Protein AF-A0A6I8PEK3-F1 (afdb_monomer_lite)

pLDDT: mean 77.44, std 25.89, range [25.16, 98.44]

Foldseek 3Di:
DDDPPPPDDDFFDKDKDKQFQAALVLLVLCVVDQVLCVVQVPFWPDKDWAFAADLFKTWMKTWGDDPPPAFTEIFIWIKGWDDDPFKIKIKIWGKDAPVDDDDPRHYYKTFHMWMWMWGHPDRGMTMIMTGTDIRRDDDDDPVCVVVCSVPVVVVVVVSSSVSSVCRCVVCVVVPVPQRCSVVVVSDPGHHDHPVSIGHPPDDDPDPDDDDDDDDDPPVVPVVVVVCVVVVPVVPVVPPPDDDDDDDDD

Organism: Ornithorhynchus anatinus (NCBI:txid9258)

Radius of gyration: 21.44 Å; chains: 1; bounding box: 65×47×61 Å

InterPro domains:
  IPR002913 START domain [PF01852] (22-167)
  IPR002913 START domain [PS50848] (15-169)
  IPR002913 START domain [SM00234] (1-170)
  IPR023393 START-like domain superfamily [G3DSA:3.30.530.20] (7-166)
  IPR051213 START domain-containing lipid transfer [PTHR19308] (14-175)

Sequence (249 aa):
PGERGRRRRPRGPRGRVTIGDVPIETVYDVLHDQEYRRTWDVTMLDSFDIARINSTTDVGYYAWKCPKPMKNRDVVTLRTWKVTDDTCMIINFSVTHPRYPPRKDMVRAVSILTGYLLLATGPRSCHLTYLAQLDPKGSLPKWVMNKATQCVAPTMLRRLQKASRRYPAWKREHGQHVKPWRYPEQCTLPVISVGELRPGGGPEAAGDGARGRGDDDSKTTTAVWVKRSLGAERCAKRGAGGGTGHTGR

Structure (mmCIF, N/CA/C/O backbone):
data_AF-A0A6I8PEK3-F1
#
_entry.id   AF-A0A6I8PEK3-F1
#
loop_
_atom_site.group_PDB
_atom_site.id
_atom_site.type_symbol
_atom_site.label_atom_id
_atom_site.label_alt_id
_atom_site.label_comp_id
_atom_site.label_asym_id
_atom_site.label_entity_id
_atom_site.label_seq_id
_atom_site.pdbx_PDB_ins_code
_atom_site.Cartn_x
_atom_site.Cartn_y
_atom_site.Cartn_z
_atom_site.occupancy
_atom_site.B_iso_or_equiv
_atom_site.auth_seq_id
_atom_site.auth_comp_id
_atom_site.auth_asym_id
_atom_site.auth_atom_id
_atom_site.pdbx_PDB_model_num
ATOM 1 N N . PRO A 1 1 ? 27.509 13.526 37.988 1.00 36.84 1 PRO A N 1
ATOM 2 C CA . PRO A 1 1 ? 27.283 14.086 36.631 1.00 36.84 1 PRO A CA 1
ATOM 3 C C . PRO A 1 1 ? 26.856 12.966 35.668 1.00 36.84 1 PRO A C 1
ATOM 5 O O . PRO A 1 1 ? 27.685 12.304 35.057 1.00 36.84 1 PRO A O 1
ATOM 8 N N . GLY A 1 2 ? 25.552 12.669 35.665 1.00 34.25 2 GLY A N 1
ATOM 9 C CA . GLY A 1 2 ? 24.988 11.474 35.042 1.00 34.25 2 GLY A CA 1
ATOM 10 C C . GLY A 1 2 ? 24.963 11.534 33.517 1.00 34.25 2 GLY A C 1
ATOM 11 O O . GLY A 1 2 ? 24.418 12.469 32.925 1.00 34.25 2 GLY A O 1
ATOM 12 N N . GLU A 1 3 ? 25.504 10.492 32.893 1.00 38.16 3 GLU A N 1
ATOM 13 C CA . GLU A 1 3 ? 25.285 10.174 31.489 1.00 38.16 3 GLU A CA 1
ATOM 14 C C . GLU A 1 3 ? 23.784 9.962 31.259 1.00 38.16 3 GLU A C 1
ATOM 16 O O . GLU A 1 3 ? 23.194 8.952 31.649 1.00 38.16 3 GLU A O 1
ATOM 21 N N . ARG A 1 4 ? 23.130 10.939 30.622 1.00 42.22 4 ARG A N 1
ATOM 22 C CA . ARG A 1 4 ? 21.782 10.750 30.084 1.00 42.22 4 ARG A CA 1
ATOM 23 C C . ARG A 1 4 ? 21.867 9.689 28.996 1.00 42.22 4 ARG A C 1
ATOM 25 O O . ARG A 1 4 ? 22.207 9.985 27.850 1.00 42.22 4 ARG A O 1
ATOM 32 N N . GLY A 1 5 ? 21.543 8.454 29.369 1.00 37.62 5 GLY A N 1
ATOM 33 C CA . GLY A 1 5 ? 21.361 7.347 28.447 1.00 37.62 5 GLY A CA 1
ATOM 34 C C . GLY A 1 5 ? 20.452 7.784 27.303 1.00 37.62 5 GLY A C 1
ATOM 35 O O . GLY A 1 5 ? 19.266 8.057 27.497 1.00 37.62 5 GLY A O 1
ATOM 36 N N . ARG A 1 6 ? 21.015 7.880 26.093 1.00 43.94 6 ARG A N 1
ATOM 37 C CA . ARG A 1 6 ? 20.244 8.065 24.862 1.00 43.94 6 ARG A CA 1
ATOM 38 C C . ARG A 1 6 ? 19.242 6.916 24.781 1.00 43.94 6 ARG A C 1
ATOM 40 O O . ARG A 1 6 ? 19.614 5.801 24.416 1.00 43.94 6 ARG A O 1
ATOM 47 N N . ARG A 1 7 ? 17.974 7.173 25.128 1.00 39.47 7 ARG A N 1
ATOM 48 C CA . ARG A 1 7 ? 16.876 6.217 24.936 1.00 39.47 7 ARG A CA 1
ATOM 49 C C . ARG A 1 7 ? 16.908 5.767 23.477 1.00 39.47 7 ARG A C 1
ATOM 51 O O . ARG A 1 7 ? 16.703 6.568 22.563 1.00 39.47 7 ARG A O 1
ATOM 58 N N . ARG A 1 8 ? 17.232 4.491 23.249 1.00 43.00 8 ARG A N 1
ATOM 59 C CA . ARG A 1 8 ? 17.205 3.888 21.915 1.00 43.00 8 ARG A CA 1
ATOM 60 C C . ARG A 1 8 ? 15.776 4.026 21.390 1.00 43.00 8 ARG A C 1
ATOM 62 O O . ARG A 1 8 ? 14.847 3.501 21.997 1.00 43.00 8 ARG A O 1
ATOM 69 N N . ARG A 1 9 ? 15.600 4.766 20.291 1.00 48.31 9 ARG A N 1
ATOM 70 C CA . ARG A 1 9 ? 14.302 4.885 19.611 1.00 48.31 9 ARG A CA 1
ATOM 71 C C . ARG A 1 9 ? 13.797 3.476 19.269 1.00 48.31 9 ARG A C 1
ATOM 73 O O . ARG A 1 9 ? 14.621 2.675 18.811 1.00 48.31 9 ARG A O 1
ATOM 80 N N . PRO A 1 10 ? 12.503 3.162 19.457 1.00 40.88 10 PRO A N 1
ATOM 81 C CA . PRO A 1 10 ? 11.962 1.868 19.063 1.00 40.88 10 PRO A CA 1
ATOM 82 C C . PRO A 1 10 ? 12.255 1.633 17.578 1.00 40.88 10 PRO A C 1
ATOM 84 O O . PRO A 1 10 ? 11.829 2.406 16.722 1.00 40.88 10 PRO A O 1
ATOM 87 N N . ARG A 1 11 ? 13.046 0.606 17.262 1.00 55.75 11 ARG A N 1
ATOM 88 C CA . ARG A 1 11 ? 13.274 0.186 15.877 1.00 55.75 11 ARG A CA 1
ATOM 89 C C . ARG A 1 11 ? 12.166 -0.803 15.535 1.00 55.75 11 ARG A C 1
ATOM 91 O O . ARG A 1 11 ? 12.154 -1.901 16.081 1.00 55.75 11 ARG A O 1
ATOM 98 N N . GLY A 1 12 ? 11.226 -0.400 14.682 1.00 60.56 12 GLY A N 1
ATOM 99 C CA . GLY A 1 12 ? 10.235 -1.331 14.136 1.00 60.56 12 GLY A CA 1
ATOM 100 C C . GLY A 1 12 ? 10.898 -2.453 13.326 1.00 60.56 12 GLY A C 1
ATOM 101 O O . GLY A 1 12 ? 12.049 -2.297 12.897 1.00 60.56 12 GLY A O 1
ATOM 102 N N . PRO A 1 13 ? 10.207 -3.585 13.111 1.00 67.81 13 PRO A N 1
ATOM 103 C CA . PRO A 1 13 ? 10.686 -4.641 12.230 1.00 67.81 13 PRO A CA 1
ATOM 104 C C . PRO A 1 13 ? 11.056 -4.093 10.846 1.00 67.81 13 PRO A C 1
ATOM 106 O O . PRO A 1 13 ? 10.297 -3.358 10.210 1.00 67.81 13 PRO A O 1
ATOM 109 N N . ARG A 1 14 ? 12.245 -4.487 10.383 1.00 76.44 14 ARG A N 1
ATOM 110 C CA . ARG A 1 14 ? 12.756 -4.222 9.037 1.00 76.44 14 ARG A CA 1
ATOM 111 C C . ARG A 1 14 ? 13.080 -5.555 8.378 1.00 76.44 14 ARG A C 1
ATOM 113 O O . ARG A 1 14 ? 13.929 -6.286 8.879 1.00 76.44 14 ARG A O 1
ATOM 120 N N . GLY A 1 15 ? 12.429 -5.849 7.259 1.00 81.44 15 GLY A N 1
ATOM 121 C CA . GLY A 1 15 ? 12.733 -7.007 6.419 1.00 81.44 15 GLY A CA 1
ATOM 122 C C . GLY A 1 15 ? 13.332 -6.555 5.095 1.00 81.44 15 GLY A C 1
ATOM 123 O O . GLY A 1 15 ? 12.898 -5.547 4.547 1.00 81.44 15 GLY A O 1
ATOM 124 N N . ARG A 1 16 ? 14.316 -7.288 4.571 1.00 87.81 16 ARG A N 1
ATOM 125 C CA . ARG A 1 16 ? 14.833 -7.094 3.210 1.00 87.81 16 ARG A CA 1
ATOM 126 C C . ARG A 1 16 ? 14.816 -8.426 2.476 1.00 87.81 16 ARG A C 1
ATOM 128 O O . ARG A 1 16 ? 15.174 -9.445 3.059 1.00 87.81 16 ARG A O 1
ATOM 135 N N . VAL A 1 17 ? 14.403 -8.406 1.216 1.00 90.62 17 VAL A N 1
ATOM 136 C CA . VAL A 1 17 ? 14.401 -9.565 0.320 1.00 90.62 17 VAL A CA 1
ATOM 137 C C . VAL A 1 17 ? 14.926 -9.148 -1.049 1.00 90.62 17 VAL A C 1
ATOM 139 O O . VAL A 1 17 ? 14.778 -7.994 -1.454 1.00 90.62 17 VAL A O 1
ATOM 142 N N . THR A 1 18 ? 15.543 -10.082 -1.761 1.00 93.94 18 THR A N 1
ATOM 143 C CA . THR A 1 18 ? 15.870 -9.917 -3.179 1.00 93.94 18 THR A CA 1
ATOM 144 C C . THR A 1 18 ? 14.752 -10.530 -4.007 1.00 93.94 18 THR A C 1
ATOM 146 O O . THR A 1 18 ? 14.406 -11.696 -3.820 1.00 93.94 18 THR A O 1
ATOM 149 N N . ILE A 1 19 ? 14.186 -9.745 -4.917 1.00 93.75 19 ILE A N 1
ATOM 150 C CA . ILE A 1 19 ? 13.200 -10.197 -5.892 1.00 93.75 19 ILE A CA 1
ATOM 151 C C . ILE A 1 19 ? 13.928 -10.329 -7.225 1.00 93.75 19 ILE A C 1
ATOM 153 O O . ILE A 1 19 ? 14.400 -9.337 -7.774 1.00 93.75 19 ILE A O 1
ATOM 157 N N . GLY A 1 20 ? 14.049 -11.564 -7.708 1.00 93.88 20 GLY A N 1
ATOM 158 C CA . GLY A 1 20 ? 14.608 -11.886 -9.020 1.00 93.88 20 GLY A CA 1
ATOM 159 C C . GLY A 1 20 ? 13.532 -12.216 -10.054 1.00 93.88 20 GLY A C 1
ATOM 160 O O . GLY A 1 20 ? 12.383 -12.515 -9.710 1.00 93.88 20 GLY A O 1
ATOM 161 N N . ASP A 1 21 ? 13.949 -12.200 -11.317 1.00 94.88 21 ASP A N 1
ATOM 162 C CA . ASP A 1 21 ? 13.169 -12.516 -12.521 1.00 94.88 21 ASP A CA 1
ATOM 163 C C . ASP A 1 21 ? 12.015 -11.555 -12.820 1.00 94.88 21 ASP A C 1
ATOM 165 O O . ASP A 1 21 ? 11.158 -11.858 -13.653 1.00 94.88 21 ASP A O 1
ATOM 169 N N . VAL A 1 22 ? 11.977 -10.397 -12.162 1.00 95.69 22 VAL A N 1
ATOM 170 C CA . VAL A 1 22 ? 10.898 -9.414 -12.271 1.00 95.69 22 VAL A CA 1
ATOM 171 C C . VAL A 1 22 ? 11.481 -7.994 -12.244 1.00 95.69 22 VAL A C 1
ATOM 173 O O . VAL A 1 22 ? 12.275 -7.700 -11.349 1.00 95.69 22 VAL A O 1
ATOM 176 N N . PRO A 1 23 ? 11.113 -7.107 -13.190 1.00 96.38 23 PRO A N 1
ATOM 177 C CA . PRO A 1 23 ? 11.513 -5.699 -13.156 1.00 96.38 23 PRO A CA 1
ATOM 178 C C . PRO A 1 23 ? 10.961 -4.963 -11.928 1.00 96.38 23 PRO A C 1
ATOM 180 O O . PRO A 1 23 ? 9.870 -5.287 -11.441 1.00 96.38 23 PRO A O 1
ATOM 183 N N . ILE A 1 24 ? 11.680 -3.943 -11.449 1.00 97.31 24 ILE A N 1
ATOM 184 C CA . ILE A 1 24 ? 11.277 -3.127 -10.289 1.00 97.31 24 ILE A CA 1
ATOM 185 C C . ILE A 1 24 ? 9.880 -2.520 -10.477 1.00 97.31 24 ILE A C 1
ATOM 187 O O . ILE A 1 24 ? 9.074 -2.492 -9.549 1.00 97.31 24 ILE A O 1
ATOM 191 N N . GLU A 1 25 ? 9.555 -2.136 -11.706 1.00 96.62 25 GLU A N 1
ATOM 192 C CA . GLU A 1 25 ? 8.288 -1.560 -12.140 1.00 96.62 25 GLU A CA 1
ATOM 193 C C . GLU A 1 25 ? 7.110 -2.486 -11.854 1.00 96.62 25 GLU A C 1
ATOM 195 O O . GLU A 1 25 ? 6.046 -2.037 -11.435 1.00 96.62 25 GLU A O 1
ATOM 200 N N . THR A 1 26 ? 7.308 -3.788 -12.059 1.00 97.81 26 THR A N 1
ATOM 201 C CA . THR A 1 26 ? 6.270 -4.791 -11.815 1.00 97.81 26 THR A CA 1
ATOM 202 C C . THR A 1 26 ? 6.046 -4.970 -10.317 1.00 97.81 26 THR A C 1
ATOM 204 O O . THR A 1 26 ? 4.907 -5.099 -9.878 1.00 97.81 26 THR A O 1
ATOM 207 N N . VAL A 1 27 ? 7.110 -4.945 -9.508 1.00 97.81 27 VAL A N 1
ATOM 208 C CA . VAL A 1 27 ? 6.975 -5.005 -8.044 1.00 97.81 27 VAL A CA 1
ATOM 209 C C . VAL A 1 27 ? 6.277 -3.750 -7.519 1.00 97.81 27 VAL A C 1
ATOM 211 O O . VAL A 1 27 ? 5.396 -3.852 -6.668 1.00 97.81 27 VAL A O 1
ATOM 214 N N . TYR A 1 28 ? 6.634 -2.583 -8.054 1.00 97.94 28 TYR A N 1
ATOM 215 C CA . TYR A 1 28 ? 5.990 -1.311 -7.745 1.00 97.94 28 TYR A CA 1
ATOM 216 C C . TYR A 1 28 ? 4.488 -1.341 -8.066 1.00 97.94 28 TYR A C 1
ATOM 218 O O . TYR A 1 28 ? 3.678 -0.991 -7.209 1.00 97.94 28 TYR A O 1
ATOM 226 N N . ASP A 1 29 ? 4.105 -1.854 -9.239 1.00 97.94 29 ASP A N 1
ATOM 227 C CA . ASP A 1 29 ? 2.696 -1.984 -9.622 1.00 97.94 29 ASP A CA 1
ATOM 228 C C . ASP A 1 29 ? 1.921 -2.911 -8.678 1.00 97.94 29 ASP A C 1
ATOM 230 O O . ASP A 1 29 ? 0.834 -2.566 -8.226 1.00 97.94 29 ASP A O 1
ATOM 234 N N . VAL A 1 30 ? 2.502 -4.054 -8.304 1.00 97.88 30 VAL A N 1
ATOM 235 C CA . VAL A 1 30 ? 1.873 -5.015 -7.377 1.00 97.88 30 VAL A CA 1
ATOM 236 C C . VAL A 1 30 ? 1.610 -4.405 -6.000 1.00 97.88 30 VAL A C 1
ATOM 238 O O . VAL A 1 30 ? 0.639 -4.772 -5.340 1.00 97.88 30 VAL A O 1
ATOM 241 N N . LEU A 1 31 ? 2.477 -3.499 -5.541 1.00 96.75 31 LEU A N 1
ATOM 242 C CA . LEU A 1 31 ? 2.310 -2.813 -4.257 1.00 96.75 31 LEU A CA 1
ATOM 243 C C . LEU A 1 31 ? 1.198 -1.754 -4.290 1.00 96.75 31 LEU A C 1
ATOM 245 O O . LEU A 1 31 ? 0.627 -1.455 -3.237 1.00 96.75 31 LEU A O 1
ATOM 249 N N . HIS A 1 32 ? 0.898 -1.197 -5.465 1.00 97.44 32 HIS A N 1
ATOM 250 C CA . HIS A 1 32 ? -0.160 -0.207 -5.656 1.00 97.44 32 HIS A CA 1
ATOM 251 C C . HIS A 1 32 ? -1.524 -0.820 -5.992 1.00 97.44 32 HIS A C 1
ATOM 253 O O . HIS A 1 32 ? -2.542 -0.287 -5.552 1.00 97.44 32 HIS A O 1
ATOM 259 N N . ASP A 1 33 ? -1.553 -1.929 -6.731 1.00 96.69 33 ASP A N 1
ATOM 260 C CA . ASP A 1 33 ? -2.776 -2.533 -7.260 1.00 96.69 33 ASP A CA 1
ATOM 261 C C . ASP A 1 33 ? -3.586 -3.254 -6.161 1.00 96.69 33 ASP A C 1
ATOM 263 O O . ASP A 1 33 ? -3.333 -4.409 -5.802 1.00 96.69 33 ASP A O 1
ATOM 267 N N . GLN A 1 34 ? -4.561 -2.543 -5.584 1.00 92.88 34 GLN A N 1
ATOM 268 C CA . GLN A 1 34 ? -5.422 -3.049 -4.507 1.00 92.88 34 GLN A CA 1
ATOM 269 C C . GLN A 1 34 ? -6.347 -4.178 -4.962 1.00 92.88 34 GLN A C 1
ATOM 271 O O . GLN A 1 34 ? -6.635 -5.087 -4.179 1.00 92.88 34 GLN A O 1
ATOM 276 N N . GLU A 1 35 ? -6.789 -4.145 -6.219 1.00 94.00 35 GLU A N 1
ATOM 277 C CA . GLU A 1 35 ? -7.580 -5.221 -6.806 1.00 94.00 35 GLU A CA 1
ATOM 278 C C . GLU A 1 35 ? -6.734 -6.493 -6.868 1.00 94.00 35 GLU A C 1
ATOM 280 O O . GLU A 1 35 ? -7.132 -7.535 -6.342 1.00 94.00 35 GLU A O 1
ATOM 285 N N . TYR A 1 36 ? -5.499 -6.383 -7.367 1.00 96.88 36 TYR A N 1
ATOM 286 C CA . TYR A 1 36 ? -4.598 -7.526 -7.400 1.00 96.88 36 TYR A CA 1
ATOM 287 C C . TYR A 1 36 ? -4.212 -8.024 -6.010 1.00 96.88 36 TYR A C 1
ATOM 289 O O . TYR A 1 36 ? -4.035 -9.229 -5.808 1.00 96.88 36 TYR A O 1
ATOM 297 N N . ARG A 1 37 ? -4.106 -7.127 -5.023 1.00 95.31 37 ARG A N 1
ATOM 298 C CA . ARG A 1 37 ? -3.786 -7.492 -3.638 1.00 95.31 37 ARG A CA 1
ATOM 299 C C . ARG A 1 37 ? -4.737 -8.547 -3.069 1.00 95.31 37 ARG A C 1
ATOM 301 O O . ARG A 1 37 ? -4.276 -9.434 -2.348 1.00 95.31 37 ARG A O 1
ATOM 308 N N . ARG A 1 38 ? -6.017 -8.530 -3.469 1.00 92.75 38 ARG A N 1
ATOM 309 C CA . ARG A 1 38 ? -7.043 -9.527 -3.084 1.00 92.75 38 ARG A CA 1
ATOM 310 C C . ARG A 1 38 ? -6.659 -10.955 -3.470 1.00 92.75 38 ARG A C 1
ATOM 312 O O . ARG A 1 38 ? -7.065 -11.898 -2.800 1.00 92.75 38 ARG A O 1
ATOM 319 N N . THR A 1 39 ? -5.842 -11.124 -4.508 1.00 94.81 39 THR A N 1
ATOM 320 C CA . THR A 1 39 ? -5.471 -12.444 -5.038 1.00 94.81 39 THR A CA 1
ATOM 321 C C . THR A 1 39 ? -4.356 -13.139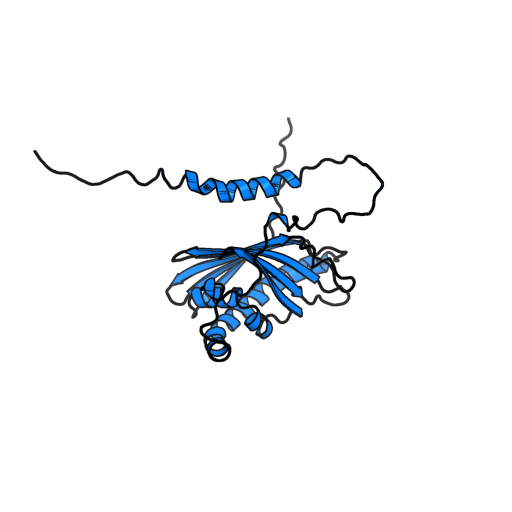 -4.253 1.00 94.81 39 THR A C 1
ATOM 323 O O . THR A 1 39 ? -4.222 -14.362 -4.326 1.00 94.81 39 THR A O 1
ATOM 326 N N . TRP A 1 40 ? -3.528 -12.390 -3.512 1.00 93.94 40 TRP A N 1
ATOM 327 C CA . TRP A 1 40 ? -2.315 -12.936 -2.887 1.00 93.94 40 TRP A CA 1
ATOM 328 C C . TRP A 1 40 ? -2.151 -12.595 -1.402 1.00 93.94 40 TRP A C 1
ATOM 330 O O . TRP A 1 40 ? -1.464 -13.332 -0.681 1.00 93.94 40 TRP A O 1
ATOM 340 N N . ASP A 1 41 ? -2.782 -11.525 -0.917 1.00 91.88 41 ASP A N 1
ATOM 341 C CA . ASP A 1 41 ? -2.765 -11.148 0.494 1.00 91.88 41 ASP A CA 1
ATOM 342 C C . ASP A 1 41 ? -3.884 -11.862 1.265 1.00 91.88 41 ASP A C 1
ATOM 344 O O . ASP A 1 41 ? -4.972 -11.341 1.481 1.00 91.88 41 ASP A O 1
ATOM 348 N N . VAL A 1 42 ? -3.612 -13.095 1.699 1.00 89.25 42 VAL A N 1
ATOM 349 C CA . VAL A 1 42 ? -4.617 -13.957 2.358 1.00 89.25 42 VAL A CA 1
ATOM 350 C C . VAL A 1 42 ? -5.127 -13.426 3.703 1.00 89.25 42 VAL A C 1
ATOM 352 O O . VAL A 1 42 ? -6.050 -14.007 4.274 1.00 89.25 42 VAL A O 1
ATOM 355 N N . THR A 1 43 ? -4.472 -12.415 4.285 1.00 89.31 43 THR A N 1
ATOM 356 C CA . THR A 1 43 ? -4.944 -11.806 5.534 1.00 89.31 43 THR A CA 1
ATOM 357 C C . THR A 1 43 ? -5.845 -10.614 5.268 1.00 89.31 43 THR A C 1
ATOM 359 O O . THR A 1 43 ? -6.547 -10.204 6.191 1.00 89.31 43 THR A O 1
ATOM 362 N N . MET A 1 44 ? -5.861 -10.071 4.051 1.00 91.75 44 MET A N 1
ATOM 363 C CA . MET A 1 44 ? -6.678 -8.921 3.709 1.00 91.75 44 MET A CA 1
ATOM 364 C C . MET A 1 44 ? -8.165 -9.279 3.771 1.00 91.75 44 MET A C 1
ATOM 366 O O . MET A 1 44 ? -8.608 -10.281 3.217 1.00 91.75 44 MET A O 1
ATOM 370 N N . LEU A 1 45 ? -8.927 -8.447 4.475 1.00 93.69 45 LEU A N 1
ATOM 371 C CA . LEU A 1 45 ? -10.387 -8.511 4.519 1.00 93.69 45 LEU A CA 1
ATOM 372 C C . LEU A 1 45 ? -10.989 -7.517 3.537 1.00 93.69 45 LEU A C 1
ATOM 374 O O . LEU A 1 45 ? -11.904 -7.862 2.799 1.00 93.69 45 LEU A O 1
ATOM 378 N N . ASP A 1 46 ? -10.461 -6.294 3.529 1.00 94.56 46 ASP A N 1
ATOM 379 C CA . ASP A 1 46 ? -10.915 -5.251 2.625 1.00 94.56 46 ASP A CA 1
ATOM 380 C C . ASP A 1 46 ? -9.833 -4.192 2.403 1.00 94.56 46 ASP A C 1
ATOM 382 O O . ASP A 1 46 ? -8.982 -3.970 3.269 1.00 94.56 46 ASP A O 1
ATOM 386 N N . SER 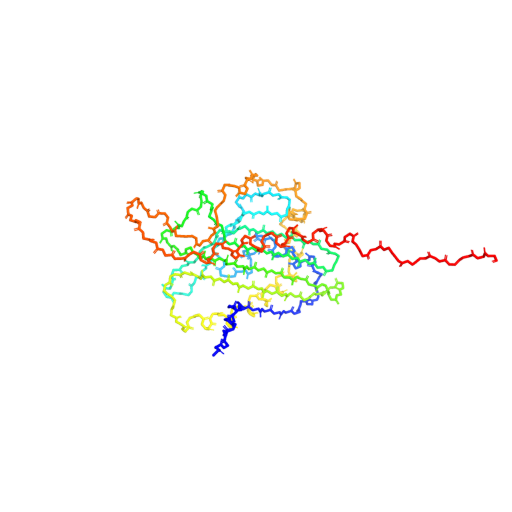A 1 47 ? -9.855 -3.552 1.237 1.00 95.31 47 SER A N 1
ATOM 387 C CA . SER A 1 47 ? -8.968 -2.444 0.892 1.00 95.31 47 SER A CA 1
ATOM 388 C C . SER A 1 47 ? -9.538 -1.633 -0.265 1.00 95.31 47 SER A C 1
ATOM 390 O O . SER A 1 47 ? -9.952 -2.202 -1.278 1.00 95.31 47 SER A O 1
ATOM 392 N N . PHE A 1 48 ? -9.553 -0.315 -0.103 1.00 95.94 48 PHE A N 1
ATOM 393 C CA . PHE A 1 48 ? -9.980 0.628 -1.130 1.00 95.94 48 PHE A CA 1
ATOM 394 C C . PHE A 1 48 ? -9.357 2.003 -0.873 1.00 95.94 48 PHE A C 1
ATOM 396 O O . PHE A 1 48 ? -9.113 2.386 0.278 1.00 95.94 48 PHE A O 1
ATOM 403 N N . ASP A 1 49 ? -9.125 2.762 -1.938 1.00 96.88 49 ASP A N 1
ATOM 404 C CA . ASP A 1 49 ? -8.736 4.165 -1.847 1.00 96.88 49 ASP A CA 1
ATOM 405 C C . ASP A 1 49 ? -9.965 5.049 -1.581 1.00 96.88 49 ASP A C 1
ATOM 407 O O . ASP A 1 49 ? -11.037 4.863 -2.154 1.00 96.88 49 ASP A O 1
ATOM 411 N N . ILE A 1 50 ? -9.817 6.003 -0.663 1.00 98.00 50 ILE A N 1
ATOM 412 C CA . ILE A 1 50 ? -10.888 6.888 -0.188 1.00 98.00 50 ILE A CA 1
ATOM 413 C C . ILE A 1 50 ? -10.916 8.190 -0.993 1.00 98.00 50 ILE A C 1
ATOM 415 O O . ILE A 1 50 ? -11.982 8.656 -1.396 1.00 98.00 50 ILE A O 1
ATOM 419 N N . ALA A 1 51 ? -9.751 8.817 -1.147 1.00 98.00 51 ALA A N 1
ATOM 420 C CA . ALA A 1 51 ? -9.586 10.135 -1.749 1.00 98.00 51 ALA A CA 1
ATOM 421 C C . ALA A 1 51 ? -8.119 10.366 -2.122 1.00 98.00 51 ALA A C 1
ATOM 423 O O . ALA A 1 51 ? -7.229 9.694 -1.596 1.00 98.00 51 ALA A O 1
ATOM 424 N N . ARG A 1 52 ? -7.851 11.364 -2.965 1.00 97.81 52 ARG A N 1
ATOM 425 C CA . ARG A 1 52 ? -6.491 11.826 -3.268 1.00 97.81 52 ARG A CA 1
ATOM 426 C C . ARG A 1 52 ? -6.232 13.226 -2.720 1.00 97.81 52 ARG A C 1
ATOM 428 O O . ARG A 1 52 ? -7.128 14.062 -2.684 1.00 97.81 52 ARG A O 1
ATOM 435 N N . ILE A 1 53 ? -4.988 13.479 -2.327 1.00 97.88 53 ILE A N 1
ATOM 436 C CA . ILE A 1 53 ? -4.489 14.818 -1.984 1.00 97.88 53 ILE A CA 1
ATOM 437 C C . ILE A 1 53 ? -3.835 15.461 -3.208 1.00 97.88 53 ILE A C 1
ATOM 439 O O . ILE A 1 53 ? -4.036 16.638 -3.488 1.00 97.88 53 ILE A O 1
ATOM 443 N N . ASN A 1 54 ? -3.027 14.686 -3.931 1.00 97.19 54 ASN A N 1
ATOM 444 C CA . ASN A 1 54 ? -2.350 15.100 -5.157 1.00 97.19 54 ASN A CA 1
ATOM 445 C C . ASN A 1 54 ? -2.043 13.864 -6.025 1.00 97.19 54 ASN A C 1
ATOM 447 O O . ASN A 1 54 ? -2.549 12.774 -5.760 1.00 97.19 54 ASN A O 1
ATOM 451 N N . SER A 1 55 ? -1.230 14.024 -7.071 1.00 96.81 55 SER A N 1
ATOM 452 C CA . SER A 1 55 ? -0.887 12.951 -8.016 1.00 96.81 55 SER A CA 1
ATOM 453 C C . SER A 1 55 ? -0.094 11.788 -7.414 1.00 96.81 55 SER A C 1
ATOM 455 O O . SER A 1 55 ? -0.076 10.712 -8.005 1.00 96.81 55 SER A O 1
ATOM 457 N N . THR A 1 56 ? 0.553 11.977 -6.262 1.00 97.50 56 THR A N 1
ATOM 458 C CA . THR A 1 56 ? 1.402 10.959 -5.624 1.00 97.50 56 THR A CA 1
ATOM 459 C C . THR A 1 56 ? 1.038 10.691 -4.170 1.00 97.50 56 THR A C 1
ATOM 461 O O . THR A 1 56 ? 1.830 10.113 -3.423 1.00 97.50 56 THR A O 1
ATOM 464 N N . THR A 1 57 ? -0.122 11.176 -3.727 1.00 98.19 57 THR A N 1
ATOM 465 C CA . THR A 1 57 ? -0.547 11.101 -2.332 1.00 98.19 57 THR A CA 1
ATOM 466 C C . THR A 1 57 ? -2.041 10.852 -2.252 1.00 98.19 57 THR A C 1
ATOM 468 O O . THR A 1 57 ? -2.838 11.664 -2.730 1.00 98.19 57 THR A O 1
ATOM 471 N N . ASP A 1 58 ? -2.418 9.766 -1.588 1.00 98.25 58 ASP A N 1
ATOM 472 C CA . ASP A 1 58 ? -3.799 9.350 -1.384 1.00 98.25 58 ASP A CA 1
ATOM 473 C C . ASP A 1 58 ? -4.095 8.975 0.070 1.00 98.25 58 ASP A C 1
ATOM 475 O O . ASP A 1 58 ? -3.210 8.857 0.922 1.00 98.25 58 ASP A O 1
ATOM 479 N N . VAL A 1 59 ? -5.385 8.850 0.362 1.00 98.44 59 VAL A N 1
ATOM 480 C CA . VAL A 1 59 ? -5.905 8.301 1.608 1.00 98.44 59 VAL A CA 1
ATOM 481 C C . VAL A 1 59 ? -6.575 6.984 1.272 1.00 98.44 59 VAL A C 1
ATOM 483 O O . VAL A 1 59 ? -7.461 6.949 0.423 1.00 98.44 59 VAL A O 1
ATOM 486 N N . GLY A 1 60 ? -6.189 5.919 1.964 1.00 97.75 60 GLY A N 1
ATOM 487 C CA . GLY A 1 60 ? -6.723 4.579 1.744 1.00 97.75 60 GLY A CA 1
ATOM 488 C C . GLY A 1 60 ? -7.177 3.903 3.030 1.00 97.75 60 GLY A C 1
ATOM 489 O O . GLY A 1 60 ? -6.718 4.228 4.131 1.00 97.75 60 GLY A O 1
ATOM 490 N N . TYR A 1 61 ? -8.080 2.944 2.863 1.00 97.62 61 TYR A N 1
ATOM 491 C CA . TYR A 1 61 ? -8.536 2.020 3.890 1.00 97.62 61 TYR A CA 1
ATOM 492 C C . TYR A 1 61 ? -7.917 0.638 3.677 1.00 97.62 61 TYR A C 1
ATOM 494 O O . TYR A 1 61 ? -7.800 0.153 2.547 1.00 97.62 61 TYR A O 1
ATOM 502 N N . TYR A 1 62 ? -7.550 -0.020 4.775 1.00 96.31 62 TYR A N 1
ATOM 503 C CA . TYR A 1 62 ? -7.090 -1.404 4.756 1.00 96.31 62 TYR A CA 1
ATOM 504 C C . TYR A 1 62 ? -7.514 -2.136 6.030 1.00 96.31 62 TYR A C 1
ATOM 506 O O . TYR A 1 62 ? -7.275 -1.654 7.138 1.00 96.31 62 TYR A O 1
ATOM 514 N N . ALA A 1 63 ? -8.091 -3.326 5.880 1.00 95.38 63 ALA A N 1
ATOM 515 C CA . ALA A 1 63 ? -8.497 -4.198 6.975 1.00 95.38 63 ALA A CA 1
ATOM 516 C C . ALA A 1 63 ? -7.914 -5.602 6.811 1.00 95.38 63 ALA A C 1
ATOM 518 O O . ALA A 1 63 ? -7.851 -6.141 5.705 1.00 95.38 63 ALA A O 1
ATOM 519 N N . TRP A 1 64 ? -7.521 -6.227 7.924 1.00 91.88 64 TRP A N 1
ATOM 520 C CA . TRP A 1 64 ? -6.951 -7.571 7.920 1.00 91.88 64 TRP A CA 1
ATOM 521 C C . TRP A 1 64 ? -7.448 -8.455 9.059 1.00 91.88 64 TRP A C 1
ATOM 523 O O . TRP A 1 64 ? -7.766 -8.022 10.174 1.00 91.88 64 TRP A O 1
ATOM 533 N N . LYS A 1 65 ? -7.461 -9.751 8.760 1.00 90.44 65 LYS A N 1
ATOM 534 C CA . LYS A 1 65 ? -7.822 -10.822 9.672 1.00 90.44 65 LYS A CA 1
ATOM 535 C C . LYS A 1 65 ? -6.730 -11.027 10.707 1.00 90.44 65 LYS A C 1
ATOM 537 O O . LYS A 1 65 ? -5.546 -11.119 10.381 1.00 90.44 65 LYS A O 1
ATOM 542 N N . CYS A 1 66 ? -7.141 -11.168 11.960 1.00 85.50 66 CYS A N 1
ATOM 543 C CA . CYS A 1 66 ? -6.260 -11.576 13.046 1.00 85.50 66 CYS A CA 1
ATOM 544 C C . CYS A 1 66 ? -6.574 -13.005 13.511 1.00 85.50 66 CYS A C 1
ATOM 546 O O . CYS A 1 66 ? -7.707 -13.470 13.364 1.00 85.50 66 CYS A O 1
ATOM 548 N N . PRO A 1 67 ? -5.586 -13.729 14.068 1.00 81.62 67 PRO A N 1
ATOM 549 C CA . PRO A 1 67 ? -5.843 -15.014 14.708 1.00 81.62 67 PRO A CA 1
ATOM 550 C C . PRO A 1 67 ? -6.885 -14.884 15.827 1.00 81.62 67 PRO A C 1
ATOM 552 O O . PRO A 1 67 ? -6.801 -13.979 16.662 1.00 81.62 67 PRO A O 1
ATOM 555 N N . LYS A 1 68 ? -7.853 -15.805 15.872 1.00 80.88 68 LYS A N 1
ATOM 556 C CA . LYS A 1 68 ? -8.811 -15.889 16.985 1.00 80.88 68 LYS A CA 1
ATOM 557 C C . LYS A 1 68 ? -8.057 -16.144 18.307 1.00 80.88 68 LYS A C 1
ATOM 559 O O . LYS A 1 68 ? -7.030 -16.822 18.275 1.00 80.88 68 LYS A O 1
ATOM 564 N N . PRO A 1 69 ? -8.530 -15.619 19.454 1.00 84.75 69 PRO A N 1
ATOM 565 C CA . PRO A 1 69 ? -9.788 -14.890 19.668 1.00 84.75 69 PRO A CA 1
ATOM 566 C C . PRO A 1 69 ? -9.694 -13.368 19.445 1.00 84.75 69 PRO A C 1
ATOM 568 O O . PRO A 1 69 ? -10.586 -12.628 19.850 1.00 84.75 69 PRO A O 1
ATOM 571 N N . MET A 1 70 ? -8.622 -12.861 18.833 1.00 83.81 70 MET A N 1
ATOM 572 C CA . MET A 1 70 ? -8.455 -11.418 18.684 1.00 83.81 70 MET A CA 1
ATOM 573 C C . MET A 1 70 ? -9.408 -10.835 17.636 1.00 83.81 70 MET A C 1
ATOM 575 O O . MET A 1 70 ? -9.609 -11.430 16.576 1.00 83.81 70 MET A O 1
ATOM 579 N N . LYS A 1 71 ? -9.915 -9.623 17.891 1.00 89.38 71 LYS A N 1
ATOM 580 C CA . LYS A 1 71 ? -10.644 -8.844 16.882 1.00 89.38 71 LYS A CA 1
ATOM 581 C C . LYS A 1 71 ? -9.752 -8.550 15.669 1.00 89.38 71 LYS A C 1
ATOM 583 O O . LYS A 1 71 ? -8.535 -8.393 15.797 1.00 89.38 71 LYS A O 1
ATOM 588 N N . ASN A 1 72 ? -10.363 -8.456 14.494 1.00 92.25 72 ASN A N 1
ATOM 589 C CA . ASN A 1 72 ? -9.686 -7.997 13.281 1.00 92.25 72 ASN A CA 1
ATOM 590 C C . ASN A 1 72 ? -9.261 -6.533 13.426 1.00 92.25 72 ASN A C 1
ATOM 592 O O . ASN A 1 72 ? -9.726 -5.838 14.334 1.00 92.25 72 ASN A O 1
ATOM 596 N N . ARG A 1 73 ? -8.351 -6.077 12.565 1.00 93.25 73 ARG A N 1
ATOM 597 C CA . ARG A 1 73 ? -7.865 -4.695 12.598 1.00 93.25 73 ARG A CA 1
ATOM 598 C C . ARG A 1 73 ? -8.138 -3.991 11.289 1.00 93.25 73 ARG A C 1
ATOM 600 O O . ARG A 1 73 ? -8.128 -4.621 10.233 1.00 93.25 73 ARG A O 1
ATOM 607 N N . ASP A 1 74 ? -8.326 -2.685 11.393 1.00 96.44 74 ASP A N 1
ATOM 608 C CA . ASP A 1 74 ? -8.339 -1.774 10.264 1.00 96.44 74 ASP A CA 1
ATOM 609 C C . ASP A 1 74 ? -7.401 -0.584 10.486 1.00 96.44 74 ASP A C 1
ATOM 611 O O . ASP A 1 74 ? -6.996 -0.270 11.611 1.00 96.44 74 ASP A O 1
ATOM 615 N N . VAL A 1 75 ? -7.031 0.065 9.386 1.00 96.38 75 VAL A N 1
ATOM 616 C CA . VAL A 1 75 ? -6.303 1.332 9.356 1.00 96.38 75 VAL A CA 1
ATOM 617 C C . VAL A 1 75 ? -6.888 2.235 8.280 1.00 96.38 75 VAL A C 1
ATOM 619 O O . VAL A 1 75 ? -7.312 1.780 7.219 1.00 96.38 75 VAL A O 1
ATOM 622 N N . VAL A 1 76 ? -6.847 3.534 8.555 1.00 98.06 76 VAL A N 1
ATOM 623 C CA . VAL A 1 76 ? -6.959 4.585 7.544 1.00 98.06 76 VAL A CA 1
ATOM 624 C C . VAL A 1 76 ? -5.588 5.237 7.458 1.00 98.06 76 VAL A C 1
ATOM 626 O O . VAL A 1 76 ? -5.027 5.624 8.489 1.00 98.06 76 VAL A O 1
ATOM 629 N N . THR A 1 77 ? -5.015 5.309 6.262 1.00 97.81 77 THR A N 1
ATOM 630 C CA . THR A 1 77 ? -3.647 5.801 6.068 1.00 97.81 77 THR A CA 1
ATOM 631 C C . THR A 1 77 ? -3.572 6.858 4.991 1.00 97.81 77 THR A C 1
ATOM 633 O O . THR A 1 77 ? -4.167 6.685 3.932 1.00 97.81 77 THR A O 1
ATOM 636 N N . LEU A 1 78 ? -2.771 7.894 5.239 1.00 98.31 78 LEU A N 1
ATOM 637 C CA . LEU A 1 78 ? -2.227 8.733 4.181 1.00 98.31 78 LEU A CA 1
ATOM 638 C C . LEU A 1 78 ? -1.008 8.008 3.614 1.00 98.31 78 LEU A C 1
ATOM 640 O O . LEU A 1 78 ? -0.076 7.691 4.361 1.00 98.31 78 LEU A O 1
ATOM 644 N N . ARG A 1 79 ? -1.021 7.727 2.317 1.00 98.31 79 ARG A N 1
ATOM 645 C CA . ARG A 1 79 ? 0.062 7.063 1.598 1.00 98.31 79 ARG A CA 1
ATOM 646 C C . ARG A 1 79 ? 0.614 8.024 0.555 1.00 98.31 79 ARG A C 1
ATOM 648 O O . ARG A 1 79 ? -0.131 8.706 -0.133 1.00 98.31 79 ARG A O 1
ATOM 655 N N . THR A 1 80 ? 1.935 8.080 0.449 1.00 98.25 80 THR A N 1
ATOM 656 C CA . THR A 1 80 ? 2.631 8.846 -0.585 1.00 98.25 80 THR A CA 1
ATOM 657 C C . THR A 1 80 ? 3.732 8.008 -1.211 1.00 98.25 80 THR A C 1
ATOM 659 O O . THR A 1 80 ? 4.307 7.128 -0.558 1.00 98.25 80 THR A O 1
ATOM 662 N N . TRP A 1 81 ? 4.016 8.258 -2.483 1.00 98.44 81 TRP A N 1
ATOM 663 C CA . TRP A 1 81 ? 5.039 7.542 -3.230 1.00 98.44 81 TRP A CA 1
ATOM 664 C C . TRP A 1 81 ? 5.940 8.473 -4.030 1.00 98.44 81 TRP A C 1
ATOM 666 O O . TRP A 1 81 ? 5.581 9.596 -4.381 1.00 98.44 81 TRP A O 1
ATOM 676 N N . LYS A 1 82 ? 7.148 7.984 -4.308 1.00 97.12 82 LYS A N 1
ATOM 677 C CA . LYS A 1 82 ? 8.146 8.655 -5.136 1.00 97.12 82 LYS A CA 1
ATOM 678 C C . LYS A 1 82 ? 8.912 7.622 -5.950 1.00 97.12 82 LYS A C 1
ATOM 680 O O . LYS A 1 82 ? 9.294 6.582 -5.416 1.00 97.12 82 LYS A O 1
ATOM 685 N N . VAL A 1 83 ? 9.158 7.941 -7.213 1.00 95.19 83 VAL A N 1
ATOM 686 C CA . VAL A 1 83 ? 9.917 7.112 -8.152 1.00 95.19 83 VAL A CA 1
ATOM 687 C C . VAL A 1 83 ? 11.087 7.932 -8.699 1.00 95.19 83 VAL A C 1
ATOM 689 O O . VAL A 1 83 ? 10.933 9.120 -8.980 1.00 95.19 83 VAL A O 1
ATOM 692 N N . THR A 1 84 ? 12.252 7.303 -8.793 1.00 94.88 84 THR A N 1
ATOM 693 C CA . THR A 1 84 ? 13.442 7.737 -9.539 1.00 94.88 84 THR A CA 1
ATOM 694 C C . THR A 1 84 ? 13.889 6.577 -10.433 1.00 94.88 84 THR A C 1
ATOM 696 O O . THR A 1 84 ? 13.281 5.508 -10.391 1.00 94.88 84 THR A O 1
ATOM 699 N N . ASP A 1 85 ? 14.952 6.765 -11.214 1.00 90.50 85 ASP A N 1
ATOM 700 C CA . ASP A 1 85 ? 15.400 5.781 -12.211 1.00 90.50 85 ASP A CA 1
ATOM 701 C C . ASP A 1 85 ? 15.696 4.390 -11.623 1.00 90.50 85 ASP A C 1
ATOM 703 O O . ASP A 1 85 ? 15.370 3.371 -12.224 1.00 90.50 85 ASP A O 1
ATOM 707 N N . ASP A 1 86 ? 16.281 4.333 -10.427 1.00 94.94 86 ASP A N 1
ATOM 708 C CA . ASP A 1 86 ? 16.705 3.094 -9.766 1.00 94.94 86 ASP A CA 1
ATOM 709 C C . ASP A 1 86 ? 15.924 2.775 -8.482 1.00 94.94 86 ASP A C 1
ATOM 711 O O . ASP A 1 86 ? 16.130 1.721 -7.873 1.00 94.94 86 ASP A O 1
ATOM 715 N N . THR A 1 87 ? 15.034 3.672 -8.049 1.00 97.06 87 THR A N 1
ATOM 716 C CA . THR A 1 87 ? 14.430 3.617 -6.718 1.00 97.06 87 THR A CA 1
ATOM 717 C C . THR A 1 87 ? 12.938 3.905 -6.770 1.00 97.06 87 THR A C 1
ATOM 719 O O . THR A 1 87 ? 12.491 4.915 -7.305 1.00 97.06 87 THR A O 1
ATOM 722 N N . CYS A 1 88 ? 12.142 3.056 -6.121 1.00 97.88 88 CYS A N 1
ATOM 723 C CA . CYS A 1 88 ? 10.734 3.343 -5.845 1.00 97.88 88 CYS A CA 1
ATOM 724 C C . CYS A 1 88 ? 10.494 3.315 -4.337 1.00 97.88 88 CYS A C 1
ATOM 726 O O . CYS A 1 88 ? 10.889 2.373 -3.648 1.00 97.88 88 CYS A O 1
ATOM 728 N N . MET A 1 89 ? 9.809 4.325 -3.814 1.00 97.62 89 MET A N 1
ATOM 729 C CA . MET A 1 89 ? 9.462 4.423 -2.404 1.00 97.62 89 MET A CA 1
ATOM 730 C C . MET A 1 89 ? 7.961 4.626 -2.246 1.00 97.62 89 MET A C 1
ATOM 732 O O . MET A 1 89 ? 7.379 5.483 -2.901 1.00 97.62 89 MET A O 1
ATOM 736 N N . ILE A 1 90 ? 7.352 3.872 -1.334 1.00 98.19 90 ILE A N 1
ATOM 737 C CA . ILE A 1 90 ? 5.958 4.034 -0.914 1.00 98.19 90 ILE A CA 1
ATOM 738 C C . ILE A 1 90 ? 5.963 4.082 0.608 1.00 98.19 90 ILE A C 1
ATOM 740 O O . ILE A 1 90 ? 6.409 3.132 1.249 1.00 98.19 90 ILE A O 1
ATOM 744 N N . ILE A 1 91 ? 5.468 5.161 1.200 1.00 97.25 91 ILE A N 1
ATOM 745 C CA . ILE A 1 91 ? 5.358 5.307 2.654 1.00 97.25 91 ILE A CA 1
ATOM 746 C C . ILE A 1 91 ? 3.926 5.642 3.035 1.00 97.25 91 ILE A C 1
ATOM 748 O O . ILE A 1 91 ? 3.202 6.288 2.284 1.00 97.25 91 ILE A O 1
ATOM 752 N N . ASN A 1 92 ? 3.512 5.198 4.211 1.00 96.25 92 ASN A N 1
ATOM 753 C CA . ASN A 1 92 ? 2.214 5.511 4.767 1.00 96.25 92 ASN A CA 1
ATOM 754 C C . ASN A 1 92 ? 2.273 5.654 6.287 1.00 96.25 92 ASN A C 1
ATOM 756 O O . ASN A 1 92 ? 3.118 5.059 6.962 1.00 96.25 92 ASN A O 1
ATOM 760 N N . PHE A 1 93 ? 1.344 6.440 6.811 1.00 96.44 93 PHE A N 1
ATOM 761 C CA . PHE A 1 93 ? 1.084 6.575 8.237 1.00 96.44 93 PHE A CA 1
ATOM 762 C C . PHE A 1 93 ? -0.411 6.794 8.463 1.00 96.44 93 PHE A C 1
ATOM 764 O O . PHE A 1 93 ? -1.145 7.200 7.560 1.00 96.44 93 PHE A O 1
ATOM 771 N N . SER A 1 94 ? -0.882 6.490 9.667 1.00 97.19 94 SER A N 1
ATOM 772 C CA . SER A 1 94 ? -2.299 6.571 9.991 1.00 97.19 94 SER A CA 1
ATOM 773 C C . SER A 1 94 ? -2.788 8.008 10.112 1.00 97.19 94 SER A C 1
ATOM 775 O O . SER A 1 94 ? -2.151 8.857 10.737 1.00 97.19 94 SER A O 1
ATOM 777 N N . VAL A 1 95 ? -3.976 8.241 9.563 1.00 97.50 95 VAL A N 1
ATOM 778 C CA . VAL A 1 95 ? -4.740 9.484 9.689 1.00 97.50 95 VAL A CA 1
ATOM 779 C C . VAL A 1 95 ? -6.163 9.163 10.125 1.00 97.50 95 VAL A C 1
ATOM 781 O O . VAL A 1 95 ? -6.651 8.048 9.947 1.00 97.50 95 VAL A O 1
ATOM 784 N N . THR A 1 96 ? -6.843 10.150 10.689 1.00 96.81 96 THR A N 1
ATOM 785 C CA . THR A 1 96 ? -8.276 10.087 10.964 1.00 96.81 96 THR A CA 1
ATOM 786 C C . THR A 1 96 ? -9.009 10.806 9.844 1.00 96.81 96 THR A C 1
ATOM 788 O O . THR A 1 96 ? -8.791 11.999 9.633 1.00 96.81 96 THR A O 1
ATOM 791 N N . HIS A 1 97 ? -9.886 10.080 9.155 1.00 96.69 97 HIS A N 1
ATOM 792 C CA . HIS A 1 97 ? -10.776 10.624 8.137 1.00 96.69 97 HIS A CA 1
ATOM 793 C C . HIS A 1 97 ? -12.205 10.721 8.712 1.00 96.69 97 HIS A C 1
ATOM 795 O O . HIS A 1 97 ? -12.710 9.701 9.189 1.00 96.69 97 HIS A O 1
ATOM 801 N N . PRO A 1 98 ? -12.897 11.878 8.641 1.00 94.62 98 PRO A N 1
ATOM 802 C CA . PRO A 1 98 ? -14.203 12.084 9.286 1.00 94.62 98 PRO A CA 1
ATOM 803 C C . PRO A 1 98 ? -15.273 11.049 8.905 1.00 94.62 98 PRO A C 1
ATOM 805 O O . PRO A 1 98 ? -16.010 10.572 9.759 1.00 94.62 98 PRO A O 1
ATOM 808 N N . ARG A 1 99 ? -15.312 10.650 7.626 1.00 96.25 99 ARG A N 1
ATOM 809 C CA . ARG A 1 99 ? -16.252 9.636 7.104 1.00 96.25 99 ARG A CA 1
ATOM 810 C C . ARG A 1 99 ? -15.881 8.171 7.398 1.00 96.25 99 ARG A C 1
ATOM 812 O O . ARG A 1 99 ? -16.673 7.292 7.089 1.00 96.25 99 ARG A O 1
ATOM 819 N N . TYR A 1 100 ? -14.711 7.899 7.984 1.00 96.69 100 TYR A N 1
ATOM 820 C CA . TYR A 1 100 ? -14.245 6.534 8.292 1.00 96.69 100 TYR A CA 1
ATOM 821 C C . TYR A 1 100 ? -13.836 6.394 9.775 1.00 96.69 100 TYR A C 1
ATOM 823 O O . TYR A 1 100 ? -12.664 6.122 10.090 1.00 96.69 100 TYR A O 1
ATOM 831 N N . PRO A 1 101 ? -14.785 6.588 10.715 1.00 96.06 101 PRO A N 1
ATOM 832 C CA . PRO A 1 101 ? -14.528 6.429 12.146 1.00 96.06 101 PRO A CA 1
ATOM 833 C C . PRO A 1 101 ? -14.189 4.967 12.512 1.00 96.06 101 PRO A C 1
ATOM 835 O O . PRO A 1 101 ? -14.363 4.063 11.688 1.00 96.06 101 PRO A O 1
ATOM 838 N N . PRO A 1 102 ? -13.664 4.702 13.724 1.00 95.44 102 PRO A N 1
ATOM 839 C CA . PRO A 1 102 ? -13.487 3.342 14.231 1.00 95.44 102 PRO A CA 1
ATOM 840 C C . PRO A 1 102 ? -14.796 2.544 14.209 1.00 95.44 102 PRO A C 1
ATOM 842 O O . PRO A 1 102 ? -15.866 3.067 14.518 1.00 95.44 102 PRO A O 1
ATOM 845 N N . ARG A 1 103 ? -14.709 1.257 13.866 1.00 93.25 103 ARG A N 1
ATOM 846 C CA . ARG A 1 103 ? -15.861 0.347 13.829 1.00 93.25 103 ARG A CA 1
ATOM 847 C C . ARG A 1 103 ? -15.925 -0.501 15.101 1.00 93.25 103 ARG A C 1
ATOM 849 O O . ARG A 1 103 ? -14.897 -0.811 15.688 1.00 93.25 103 ARG A O 1
ATOM 856 N N . LYS A 1 104 ? -17.122 -0.927 15.522 1.00 91.88 104 LYS A N 1
ATOM 857 C CA . LYS A 1 104 ? -17.312 -1.713 16.766 1.00 91.88 104 LYS A CA 1
ATOM 858 C C . LYS A 1 104 ? -16.801 -3.164 16.666 1.00 91.88 104 LYS A C 1
ATOM 860 O O . LYS A 1 104 ? -16.405 -3.773 17.669 1.00 91.88 104 LYS A O 1
ATOM 865 N N . ASP A 1 105 ? -16.818 -3.723 15.459 1.00 93.00 105 ASP A N 1
ATOM 866 C CA . ASP A 1 105 ? -16.483 -5.116 15.139 1.00 93.00 105 ASP A CA 1
ATOM 867 C C . ASP A 1 105 ? -14.975 -5.369 14.958 1.00 93.00 105 ASP A C 1
ATOM 869 O O . ASP A 1 105 ? -14.529 -6.517 14.921 1.00 93.00 105 ASP A O 1
ATOM 873 N N . MET A 1 106 ? -14.166 -4.311 14.910 1.00 94.00 106 MET A N 1
ATOM 874 C CA . MET A 1 106 ? -12.720 -4.380 14.702 1.00 94.00 106 MET A CA 1
ATOM 875 C C . MET A 1 106 ? -11.983 -3.334 15.542 1.00 94.00 106 MET A C 1
ATOM 877 O O . MET A 1 106 ? -12.587 -2.467 16.161 1.00 94.00 106 MET A O 1
ATOM 881 N N . VAL A 1 107 ? -10.665 -3.471 15.649 1.00 93.50 107 VAL A N 1
ATOM 882 C CA . VAL A 1 107 ? -9.810 -2.538 16.393 1.00 93.50 107 VAL A CA 1
ATOM 883 C C . VAL A 1 107 ? -9.088 -1.634 15.398 1.00 93.50 107 VAL A C 1
ATOM 885 O O . VAL A 1 107 ? -8.371 -2.133 14.532 1.00 93.50 107 VAL A O 1
ATOM 888 N N . ARG A 1 108 ? -9.227 -0.312 15.553 1.00 95.75 108 ARG A N 1
ATOM 889 C CA . ARG A 1 108 ? -8.463 0.670 14.773 1.00 95.75 108 ARG A CA 1
ATOM 890 C C . ARG A 1 108 ? -7.002 0.647 15.206 1.00 95.75 108 ARG A C 1
ATOM 892 O O . ARG A 1 108 ? -6.658 1.148 16.275 1.00 95.75 108 ARG A O 1
ATOM 899 N N . ALA A 1 109 ? -6.148 0.055 14.380 1.00 92.62 109 ALA A N 1
ATOM 900 C CA . ALA A 1 109 ? -4.707 0.099 14.577 1.00 92.62 109 ALA A CA 1
ATOM 901 C C . ALA A 1 109 ? -4.141 1.459 14.135 1.00 92.62 109 ALA A C 1
ATOM 903 O O . ALA A 1 109 ? -4.787 2.230 13.422 1.00 92.62 109 ALA A O 1
ATOM 904 N N . VAL A 1 110 ? -2.908 1.747 14.549 1.00 92.31 110 VAL A N 1
ATOM 905 C CA . VAL A 1 110 ? -2.174 2.956 14.166 1.00 92.31 110 VAL A CA 1
ATOM 906 C C . VAL A 1 110 ? -0.863 2.552 13.494 1.00 92.31 110 VAL A C 1
ATOM 908 O O . VAL A 1 110 ? 0.054 2.043 14.134 1.00 92.31 110 VAL A O 1
ATOM 911 N N . SER A 1 111 ? -0.759 2.795 12.188 1.00 90.88 111 SER A N 1
ATOM 912 C CA . SER A 1 111 ? 0.507 2.764 11.452 1.00 90.88 111 SER A CA 1
ATOM 913 C C . SER A 1 111 ? 1.269 4.047 11.773 1.00 90.88 111 SER A C 1
ATOM 915 O O . SER A 1 111 ? 0.928 5.116 11.274 1.00 90.88 111 SER A O 1
ATOM 917 N N . ILE A 1 112 ? 2.275 3.964 12.643 1.00 90.62 112 ILE A N 1
ATOM 918 C CA . ILE A 1 112 ? 3.151 5.101 12.962 1.00 90.62 112 ILE A CA 1
ATOM 919 C C . ILE A 1 112 ? 3.963 5.461 11.714 1.00 90.62 112 ILE A C 1
ATOM 921 O O . ILE A 1 112 ? 4.043 6.623 11.330 1.00 90.62 112 ILE A O 1
ATOM 925 N N . LEU A 1 113 ? 4.550 4.445 11.080 1.00 91.00 113 LEU A N 1
ATOM 926 C CA . LEU A 1 113 ? 5.218 4.547 9.789 1.00 91.00 113 LEU A CA 1
ATOM 927 C C . LEU A 1 113 ? 5.347 3.152 9.187 1.00 91.00 113 LEU A C 1
ATOM 929 O O . LEU A 1 113 ? 6.002 2.285 9.766 1.00 91.00 113 LEU A O 1
ATOM 933 N N . THR A 1 114 ? 4.798 2.950 7.999 1.00 91.44 114 THR A N 1
ATOM 934 C CA . THR A 1 114 ? 5.004 1.730 7.218 1.00 91.44 114 THR A CA 1
ATOM 935 C C . THR A 1 114 ? 5.422 2.102 5.806 1.00 91.44 114 THR A C 1
ATOM 937 O O . THR A 1 114 ? 5.000 3.128 5.283 1.00 91.44 114 THR A O 1
ATOM 940 N N . GLY A 1 115 ? 6.261 1.295 5.168 1.00 94.12 115 GLY A N 1
ATOM 941 C CA . GLY A 1 115 ? 6.657 1.576 3.799 1.00 94.12 115 GLY A CA 1
ATOM 942 C C . GLY A 1 115 ? 7.474 0.490 3.126 1.00 94.12 115 GLY A C 1
ATOM 943 O O . GLY A 1 115 ? 7.953 -0.456 3.756 1.00 94.12 115 GLY A O 1
ATOM 944 N N . TYR A 1 116 ? 7.627 0.677 1.823 1.00 95.81 116 TYR A N 1
ATOM 945 C CA . TYR A 1 116 ? 8.385 -0.157 0.911 1.00 95.81 116 TYR A CA 1
ATOM 946 C C . TYR A 1 116 ? 9.436 0.713 0.226 1.00 95.81 116 TYR A C 1
ATOM 948 O O . TYR A 1 116 ? 9.124 1.794 -0.273 1.00 95.81 116 TYR A O 1
ATOM 956 N N . LEU A 1 117 ? 10.674 0.231 0.205 1.00 96.75 117 LEU A N 1
ATOM 957 C CA . LEU A 1 117 ? 11.765 0.789 -0.583 1.00 96.75 117 LEU A CA 1
ATOM 958 C C . LEU A 1 117 ? 12.242 -0.290 -1.549 1.00 96.75 117 LEU A C 1
ATOM 960 O O . LEU A 1 117 ? 12.737 -1.333 -1.114 1.00 96.75 117 LEU A O 1
ATOM 964 N N . LEU A 1 118 ? 12.079 -0.033 -2.838 1.00 97.94 118 LEU A N 1
ATOM 965 C CA . LEU A 1 118 ? 12.592 -0.851 -3.922 1.00 97.94 118 LEU A CA 1
ATOM 966 C C . LEU A 1 118 ? 13.852 -0.193 -4.477 1.00 97.94 118 LEU A C 1
ATOM 968 O O . LEU A 1 118 ? 13.830 0.999 -4.762 1.00 97.94 118 LEU A O 1
ATOM 972 N N . LEU A 1 119 ? 14.917 -0.973 -4.630 1.00 97.94 119 LEU A N 1
ATOM 973 C CA . LEU A 1 119 ? 16.175 -0.557 -5.251 1.00 97.94 119 LEU A CA 1
ATOM 974 C C . LEU A 1 119 ? 16.498 -1.528 -6.380 1.00 97.94 119 LEU A C 1
ATOM 976 O O . LEU A 1 119 ? 16.615 -2.731 -6.124 1.00 97.94 119 LEU A O 1
ATOM 980 N N . ALA A 1 120 ? 16.616 -1.036 -7.606 1.00 97.50 120 ALA A N 1
ATOM 981 C CA . ALA A 1 120 ? 16.966 -1.850 -8.757 1.00 97.50 120 ALA A CA 1
ATOM 982 C C . ALA A 1 120 ? 18.365 -2.454 -8.567 1.00 97.50 120 ALA A C 1
ATOM 984 O O . ALA A 1 120 ? 19.295 -1.797 -8.106 1.00 97.50 120 ALA A O 1
ATOM 985 N N . THR A 1 121 ? 18.510 -3.732 -8.908 1.00 97.44 121 THR A N 1
ATOM 986 C CA . THR A 1 121 ? 19.803 -4.441 -8.904 1.00 97.44 121 THR A CA 1
ATOM 987 C C . THR A 1 121 ? 20.181 -4.960 -10.288 1.00 97.44 121 THR A C 1
ATOM 989 O O . THR A 1 121 ? 21.209 -5.604 -10.455 1.00 97.44 121 THR A O 1
ATOM 992 N N . GLY A 1 122 ? 19.328 -4.702 -11.278 1.00 95.81 122 GLY A N 1
ATOM 993 C CA . GLY A 1 122 ? 19.475 -5.092 -12.672 1.00 95.81 122 GLY A CA 1
ATOM 994 C C . GLY A 1 122 ? 18.118 -5.045 -13.385 1.00 95.81 122 GLY A C 1
ATOM 995 O O . GLY A 1 122 ? 17.096 -4.840 -12.728 1.00 95.81 122 GLY A O 1
ATOM 996 N N . PRO A 1 123 ? 18.064 -5.309 -14.701 1.00 95.81 123 PRO A N 1
ATOM 997 C CA . PRO A 1 123 ? 16.849 -5.122 -15.509 1.00 95.81 123 PRO A CA 1
ATOM 998 C C . PRO A 1 123 ? 15.632 -5.943 -15.053 1.00 95.81 123 PRO A C 1
ATOM 1000 O O . PRO A 1 123 ? 14.486 -5.593 -15.321 1.00 95.81 123 PRO A O 1
ATOM 1003 N N . ARG A 1 124 ? 15.870 -7.073 -14.380 1.00 96.94 124 ARG A N 1
ATOM 1004 C CA . ARG A 1 124 ? 14.826 -7.980 -13.878 1.00 96.94 124 ARG A CA 1
ATOM 1005 C C . ARG A 1 124 ? 15.059 -8.376 -12.424 1.00 96.94 124 ARG A C 1
ATOM 1007 O O . ARG A 1 124 ? 14.790 -9.513 -12.037 1.00 96.94 124 ARG A O 1
ATOM 1014 N N . SER A 1 125 ? 15.626 -7.474 -11.630 1.00 96.81 125 SER A N 1
ATOM 1015 C CA . SER A 1 125 ? 15.854 -7.744 -10.213 1.00 96.81 125 SER A CA 1
ATOM 1016 C C . SER A 1 125 ? 15.856 -6.473 -9.377 1.00 96.81 125 SER A C 1
ATOM 1018 O O . SER A 1 125 ? 16.314 -5.422 -9.828 1.00 96.81 125 SER A O 1
ATOM 1020 N N . CYS A 1 126 ? 15.386 -6.578 -8.138 1.00 97.50 126 CYS A N 1
ATOM 1021 C CA . CYS A 1 126 ? 15.470 -5.494 -7.171 1.00 97.50 126 CYS A CA 1
ATOM 1022 C C . CYS A 1 126 ? 15.594 -6.012 -5.736 1.00 97.50 126 CYS A C 1
ATOM 1024 O O . CYS A 1 126 ? 15.137 -7.107 -5.391 1.00 97.50 126 CYS A O 1
ATOM 1026 N N . HIS A 1 127 ? 16.127 -5.177 -4.852 1.00 96.62 127 HIS A N 1
ATOM 1027 C CA . HIS A 1 127 ? 15.956 -5.346 -3.419 1.00 96.62 127 HIS A CA 1
ATOM 1028 C C . HIS A 1 127 ? 14.685 -4.659 -2.951 1.00 96.62 127 HIS A C 1
ATOM 1030 O O . HIS A 1 127 ? 14.509 -3.465 -3.169 1.00 96.62 127 HIS A O 1
ATOM 1036 N N . LEU A 1 128 ? 13.851 -5.394 -2.220 1.00 95.38 128 LEU A N 1
ATOM 1037 C CA . LEU A 1 128 ? 12.724 -4.834 -1.498 1.00 95.38 128 LEU A CA 1
ATOM 1038 C C . LEU A 1 128 ? 13.043 -4.773 -0.007 1.00 95.38 128 LEU A C 1
ATOM 1040 O O . LEU A 1 128 ? 13.285 -5.801 0.627 1.00 95.38 128 LEU A O 1
ATOM 1044 N N . THR A 1 129 ? 12.984 -3.574 0.561 1.00 92.88 129 THR A N 1
ATOM 1045 C CA . THR A 1 129 ? 13.009 -3.346 2.006 1.00 92.88 129 THR A CA 1
ATOM 1046 C C . THR A 1 129 ? 11.620 -2.950 2.485 1.00 92.88 129 THR A C 1
ATOM 1048 O O . THR A 1 129 ? 11.053 -1.969 2.014 1.00 92.88 129 THR A O 1
ATOM 1051 N N . TYR A 1 130 ? 11.088 -3.696 3.447 1.00 89.88 130 TYR A N 1
ATOM 1052 C CA . TYR A 1 130 ? 9.843 -3.396 4.142 1.00 89.88 130 TYR A CA 1
ATOM 1053 C C . TYR A 1 130 ? 10.143 -2.885 5.551 1.00 89.88 130 TYR A C 1
ATOM 1055 O O . TYR A 1 130 ? 10.894 -3.514 6.305 1.00 89.88 130 TYR A O 1
ATOM 1063 N N . LEU A 1 131 ? 9.546 -1.750 5.901 1.00 87.50 131 LEU A N 1
ATOM 1064 C CA . LEU A 1 131 ? 9.593 -1.149 7.228 1.00 87.50 131 LEU A CA 1
ATOM 1065 C C . LEU A 1 131 ? 8.169 -1.079 7.772 1.00 87.50 131 LEU A C 1
ATOM 1067 O O . LEU A 1 131 ? 7.289 -0.573 7.082 1.00 87.50 131 LEU A O 1
ATOM 1071 N N . ALA A 1 132 ? 7.957 -1.517 9.011 1.00 85.19 132 ALA A N 1
ATOM 1072 C CA . ALA A 1 132 ? 6.683 -1.330 9.695 1.00 85.19 132 ALA A CA 1
ATOM 1073 C C . ALA A 1 132 ? 6.885 -0.920 11.152 1.00 85.19 132 ALA A C 1
ATOM 1075 O O . ALA A 1 132 ? 7.557 -1.601 11.924 1.00 85.19 132 ALA A O 1
ATOM 1076 N N . GLN A 1 133 ? 6.272 0.191 11.536 1.00 85.94 133 GLN A N 1
ATOM 1077 C CA . GLN A 1 133 ? 6.084 0.634 12.910 1.00 85.94 133 GLN A CA 1
ATOM 1078 C C . GLN A 1 133 ? 4.581 0.759 13.125 1.00 85.94 133 GLN A C 1
ATOM 1080 O O . GLN A 1 133 ? 3.958 1.719 12.678 1.00 85.94 133 GLN A O 1
ATOM 1085 N N . LEU A 1 134 ? 4.003 -0.250 13.767 1.00 82.00 134 LEU A N 1
ATOM 1086 C CA . LEU A 1 134 ? 2.568 -0.366 13.981 1.00 82.00 134 LEU A CA 1
ATOM 1087 C C . LEU A 1 134 ? 2.295 -0.452 15.483 1.00 82.00 134 LEU A C 1
ATOM 1089 O O . LEU A 1 134 ? 2.898 -1.275 16.172 1.00 82.00 134 LEU A O 1
ATOM 1093 N N . ASP A 1 135 ? 1.360 0.356 15.966 1.00 83.31 135 ASP A N 1
ATOM 1094 C CA . ASP A 1 135 ? 0.651 0.108 17.214 1.00 83.31 135 ASP A CA 1
ATOM 1095 C C . ASP A 1 135 ? -0.662 -0.613 16.862 1.00 83.31 135 ASP A C 1
ATOM 1097 O O . ASP A 1 135 ? -1.602 0.012 16.362 1.00 83.31 135 ASP A O 1
ATOM 1101 N N . PRO A 1 136 ? -0.746 -1.939 17.057 1.00 77.88 136 PRO A N 1
ATOM 1102 C CA . PRO A 1 136 ? -1.939 -2.705 16.709 1.00 77.88 136 PRO A CA 1
ATOM 1103 C C . PRO A 1 136 ? -3.157 -2.378 17.587 1.00 77.88 136 PRO A C 1
ATOM 1105 O O . PRO A 1 136 ? -4.253 -2.835 17.253 1.00 77.88 136 PRO A O 1
ATOM 1108 N N . LYS A 1 137 ? -2.963 -1.615 18.679 1.00 82.19 137 LYS A N 1
ATOM 1109 C CA . LYS A 1 137 ? -3.949 -1.293 19.715 1.00 82.19 137 LYS A CA 1
ATOM 1110 C C . LYS A 1 137 ? -4.625 -2.530 20.340 1.00 82.19 137 LYS A C 1
ATOM 1112 O O . LYS A 1 137 ? -4.527 -3.674 19.880 1.00 82.19 137 LYS A O 1
ATOM 1117 N N . GLY A 1 138 ? -5.321 -2.288 21.449 1.00 75.31 138 GLY A N 1
ATOM 1118 C CA . GLY A 1 138 ? -5.966 -3.329 22.251 1.00 75.31 138 GLY A CA 1
ATOM 1119 C C . GLY A 1 138 ? -4.987 -4.174 23.075 1.00 75.31 138 GLY A C 1
ATOM 1120 O O . GLY A 1 138 ? -3.774 -3.969 23.064 1.00 75.31 138 GLY A O 1
ATOM 1121 N N . SER A 1 139 ? -5.530 -5.138 23.817 1.00 66.44 139 SER A N 1
ATOM 1122 C CA . SER A 1 139 ? -4.760 -6.060 24.651 1.00 66.44 139 SER A CA 1
ATOM 1123 C C . SER A 1 139 ? -4.229 -7.225 23.814 1.00 66.44 139 SER A C 1
ATOM 1125 O O . SER A 1 139 ? -4.939 -8.176 23.490 1.00 66.44 139 SER A O 1
ATOM 1127 N N . LEU A 1 140 ? -2.952 -7.152 23.440 1.00 63.66 140 LEU A N 1
ATOM 1128 C CA . LEU A 1 140 ? -2.253 -8.263 22.803 1.00 63.66 140 LEU A CA 1
ATOM 1129 C C . LEU A 1 140 ? -1.367 -8.988 23.817 1.00 63.66 140 LEU A C 1
ATOM 1131 O O . LEU A 1 140 ? -0.491 -8.359 24.414 1.00 63.66 140 LEU A O 1
ATOM 1135 N N . PRO A 1 141 ? -1.524 -10.313 23.991 1.00 62.66 141 PRO A N 1
ATOM 1136 C CA . PRO A 1 141 ? -0.570 -11.085 24.770 1.00 62.66 141 PRO A CA 1
ATOM 1137 C C . PRO A 1 141 ? 0.844 -10.950 24.185 1.00 62.66 141 PRO A C 1
ATOM 1139 O O . PRO A 1 141 ? 1.035 -11.039 22.970 1.00 62.66 141 PRO A O 1
ATOM 1142 N N . LYS A 1 142 ? 1.858 -10.789 25.045 1.00 57.91 142 LYS A N 1
ATOM 1143 C CA . LYS A 1 142 ? 3.263 -10.596 24.625 1.00 57.91 142 LYS A CA 1
ATOM 1144 C C . LYS A 1 142 ? 3.765 -11.700 23.678 1.00 57.91 142 LYS A C 1
ATOM 1146 O O . LYS A 1 142 ? 4.513 -11.419 22.745 1.00 57.91 142 LYS A O 1
ATOM 1151 N N . TRP A 1 143 ? 3.310 -12.943 23.866 1.00 60.25 143 TRP A N 1
ATOM 1152 C CA . TRP A 1 143 ? 3.671 -14.073 23.000 1.00 60.25 143 TRP A CA 1
ATOM 1153 C C . TRP A 1 143 ? 3.169 -13.907 21.553 1.00 60.25 143 TRP A C 1
ATOM 1155 O O . TRP A 1 143 ? 3.864 -14.301 20.616 1.00 60.25 143 TRP A O 1
ATOM 1165 N N . VAL A 1 144 ? 2.005 -13.271 21.355 1.00 61.75 144 VAL A N 1
ATOM 1166 C CA . VAL A 1 144 ? 1.431 -12.995 20.026 1.00 61.75 144 VAL A CA 1
ATOM 1167 C C . VAL A 1 144 ? 2.290 -11.977 19.285 1.00 61.75 144 VAL A C 1
ATOM 1169 O O . VAL A 1 144 ? 2.619 -12.188 18.118 1.00 61.75 144 VAL A O 1
ATOM 1172 N N . MET A 1 145 ? 2.705 -10.907 19.971 1.00 60.66 145 MET A N 1
ATOM 1173 C CA . MET A 1 145 ? 3.561 -9.863 19.394 1.00 60.66 145 MET A CA 1
ATOM 1174 C C . MET A 1 145 ? 4.908 -10.420 18.918 1.00 60.66 145 MET A C 1
ATOM 1176 O O . MET A 1 145 ? 5.372 -10.087 17.823 1.00 60.66 145 MET A O 1
ATOM 1180 N N . ASN A 1 146 ? 5.502 -11.323 19.703 1.00 55.78 146 ASN A N 1
ATOM 1181 C CA . ASN A 1 146 ? 6.802 -11.916 19.396 1.00 55.78 146 ASN A CA 1
ATOM 1182 C C . ASN A 1 146 ? 6.733 -12.899 18.212 1.00 55.78 146 ASN A C 1
ATOM 1184 O O . ASN A 1 146 ? 7.597 -12.862 17.336 1.00 55.78 146 ASN A O 1
ATOM 1188 N N . LYS A 1 147 ? 5.683 -13.730 18.131 1.00 53.59 147 LYS A N 1
ATOM 1189 C CA . LYS A 1 147 ? 5.528 -14.743 17.069 1.00 53.59 147 LYS A CA 1
ATOM 1190 C C . LYS A 1 147 ? 5.038 -14.150 15.741 1.00 53.59 147 LYS A C 1
ATOM 1192 O O . LYS A 1 147 ? 5.493 -14.560 14.674 1.00 53.59 147 LYS A O 1
ATOM 1197 N N . ALA A 1 148 ? 4.146 -13.156 15.789 1.00 54.94 148 ALA A N 1
ATOM 1198 C CA . ALA A 1 148 ? 3.622 -12.507 14.587 1.00 54.94 148 ALA A CA 1
ATOM 1199 C C . ALA A 1 148 ? 4.725 -11.759 13.823 1.00 54.94 148 ALA A C 1
ATOM 1201 O O . ALA A 1 148 ? 4.864 -11.922 12.614 1.00 54.94 148 ALA A O 1
ATOM 1202 N N . THR A 1 149 ? 5.569 -11.001 14.522 1.00 55.34 149 THR A N 1
ATOM 1203 C CA . THR A 1 149 ? 6.583 -10.157 13.873 1.00 55.34 149 THR A CA 1
ATOM 1204 C C . THR A 1 149 ? 7.661 -10.972 13.145 1.00 55.34 149 THR A C 1
ATOM 1206 O O . THR A 1 149 ? 8.100 -10.585 12.063 1.00 55.34 149 THR A O 1
ATOM 1209 N N . GLN A 1 150 ? 8.054 -12.128 13.694 1.00 57.03 150 GLN A N 1
ATOM 1210 C CA . GLN A 1 150 ? 9.120 -12.970 13.135 1.00 57.03 150 GLN A CA 1
ATOM 1211 C C . GLN A 1 150 ? 8.678 -13.779 11.905 1.00 57.03 150 GLN A C 1
ATOM 1213 O O . GLN A 1 150 ? 9.463 -13.967 10.978 1.00 57.03 150 GLN A O 1
ATOM 1218 N N . CYS A 1 151 ? 7.423 -14.236 11.855 1.00 59.72 151 CYS A N 1
ATOM 1219 C CA . CYS A 1 151 ? 6.951 -15.116 10.780 1.00 59.72 151 CYS A CA 1
ATOM 1220 C C . CYS A 1 151 ? 6.171 -14.387 9.674 1.00 59.72 151 CYS A C 1
ATOM 1222 O O . CYS A 1 151 ? 6.175 -14.835 8.521 1.00 59.72 151 CYS A O 1
ATOM 1224 N N . VAL A 1 152 ? 5.502 -13.274 9.996 1.00 66.75 152 VAL A N 1
ATOM 1225 C CA . VAL A 1 152 ? 4.604 -12.589 9.052 1.00 66.75 152 VAL A CA 1
ATOM 1226 C C . VAL A 1 152 ? 5.389 -11.856 7.972 1.00 66.75 152 VAL A C 1
ATOM 1228 O O . VAL A 1 152 ? 5.074 -12.021 6.795 1.00 66.75 152 VAL A O 1
ATOM 1231 N N . ALA A 1 153 ? 6.442 -11.113 8.330 1.00 71.12 153 ALA A N 1
ATOM 1232 C CA . ALA A 1 153 ? 7.203 -10.337 7.351 1.00 71.12 153 ALA A CA 1
ATOM 1233 C C . ALA A 1 153 ? 7.877 -11.222 6.276 1.00 71.12 153 ALA A C 1
ATOM 1235 O O . ALA A 1 153 ? 7.641 -10.970 5.094 1.00 71.12 153 ALA A O 1
ATOM 1236 N N . PRO A 1 154 ? 8.610 -12.308 6.606 1.00 77.38 154 PRO A N 1
ATOM 1237 C CA . PRO A 1 154 ? 9.192 -13.184 5.582 1.00 77.38 154 PRO A CA 1
ATOM 1238 C C . PRO A 1 154 ? 8.140 -13.880 4.709 1.00 77.38 154 PRO A C 1
ATOM 1240 O O . PRO A 1 154 ? 8.334 -14.059 3.509 1.00 77.38 154 PRO A O 1
ATOM 1243 N N . THR A 1 155 ? 7.006 -14.273 5.296 1.00 82.62 155 THR A N 1
ATOM 1244 C CA . THR A 1 155 ? 5.927 -14.947 4.560 1.00 82.62 155 THR A CA 1
ATOM 1245 C C . THR A 1 155 ? 5.217 -13.996 3.602 1.00 82.62 155 THR A C 1
ATOM 1247 O O . THR A 1 155 ? 4.966 -14.370 2.457 1.00 82.62 155 THR A O 1
ATOM 1250 N N . MET A 1 156 ? 4.944 -12.763 4.035 1.00 84.00 156 MET A N 1
ATOM 1251 C CA . MET A 1 156 ? 4.383 -11.711 3.186 1.00 84.00 156 MET A CA 1
ATOM 1252 C C . MET A 1 156 ? 5.324 -11.394 2.020 1.00 84.00 156 MET A C 1
ATOM 1254 O O . MET A 1 156 ? 4.891 -11.424 0.873 1.00 84.00 156 MET A O 1
ATOM 1258 N N . LEU A 1 157 ? 6.621 -11.213 2.291 1.00 86.12 157 LEU A N 1
ATOM 1259 C CA . LEU A 1 157 ? 7.622 -10.927 1.260 1.00 86.12 157 LEU A CA 1
ATOM 1260 C C . LEU A 1 157 ? 7.743 -12.056 0.220 1.00 86.12 157 LEU A C 1
ATOM 1262 O O . LEU A 1 157 ? 7.807 -11.780 -0.976 1.00 86.12 157 LEU A O 1
ATOM 1266 N N . ARG A 1 15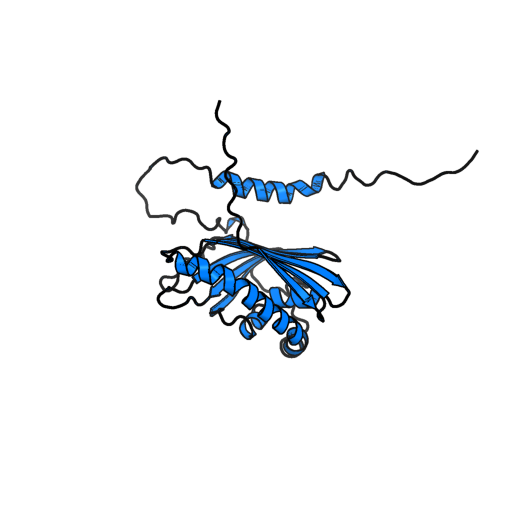8 ? 7.695 -13.330 0.639 1.00 88.50 158 ARG A N 1
ATOM 1267 C CA . ARG A 1 158 ? 7.676 -14.477 -0.292 1.00 88.50 158 ARG A CA 1
ATOM 1268 C C . ARG A 1 158 ? 6.416 -14.518 -1.159 1.00 88.50 158 ARG A C 1
ATOM 1270 O O . ARG A 1 158 ? 6.496 -14.821 -2.349 1.00 88.50 158 ARG A O 1
ATOM 1277 N N . ARG A 1 159 ? 5.245 -14.227 -0.581 1.00 92.19 159 ARG A N 1
ATOM 1278 C CA . ARG A 1 159 ? 3.983 -14.159 -1.338 1.00 92.19 159 ARG A CA 1
ATOM 1279 C C . ARG A 1 159 ? 4.006 -13.023 -2.345 1.00 92.19 159 ARG A C 1
ATOM 1281 O O . ARG A 1 159 ? 3.649 -13.255 -3.494 1.00 92.19 159 ARG A O 1
ATOM 1288 N N . LEU A 1 160 ? 4.495 -11.857 -1.934 1.00 93.38 160 LEU A N 1
ATOM 1289 C CA . LEU A 1 160 ? 4.677 -10.705 -2.803 1.00 93.38 160 LEU A CA 1
ATOM 1290 C C . LEU A 1 160 ? 5.592 -11.046 -3.984 1.00 93.38 160 LEU A C 1
ATOM 1292 O O . LEU A 1 160 ? 5.199 -10.826 -5.119 1.00 93.38 160 LEU A O 1
ATOM 1296 N N . GLN A 1 161 ? 6.744 -11.684 -3.751 1.00 93.12 161 GLN A N 1
ATOM 1297 C CA . GLN A 1 161 ? 7.629 -12.132 -4.834 1.00 93.12 161 GLN A CA 1
ATOM 1298 C C . GLN A 1 161 ? 6.906 -13.054 -5.834 1.00 93.12 161 GLN A C 1
ATOM 1300 O O . GLN A 1 161 ? 7.020 -12.882 -7.049 1.00 93.12 161 GLN A O 1
ATOM 1305 N N . LYS A 1 162 ? 6.133 -14.030 -5.338 1.00 95.38 162 LYS A N 1
ATOM 1306 C CA . LYS A 1 162 ? 5.344 -14.932 -6.191 1.00 95.38 162 LYS A CA 1
ATOM 1307 C C . LYS A 1 162 ? 4.246 -14.183 -6.956 1.00 95.38 162 LYS A C 1
ATOM 1309 O O . LYS A 1 162 ? 4.008 -14.497 -8.121 1.00 95.38 162 LYS A O 1
ATOM 1314 N N . ALA A 1 163 ? 3.601 -13.209 -6.320 1.00 97.00 163 ALA A N 1
ATOM 1315 C CA . ALA A 1 163 ? 2.593 -12.353 -6.933 1.00 97.00 163 ALA A CA 1
ATOM 1316 C C . ALA A 1 163 ? 3.207 -11.484 -8.039 1.00 97.00 163 ALA A C 1
ATOM 1318 O O . ALA A 1 163 ? 2.675 -11.434 -9.142 1.00 97.00 163 ALA A O 1
ATOM 1319 N N . SER A 1 164 ? 4.390 -10.906 -7.817 1.00 97.19 164 SER A N 1
ATOM 1320 C CA . SER A 1 164 ? 5.082 -10.093 -8.820 1.00 97.19 164 SER A CA 1
ATOM 1321 C C . SER A 1 164 ? 5.404 -10.859 -10.101 1.00 97.19 164 SER A C 1
ATOM 1323 O O . SER A 1 164 ? 5.279 -10.306 -11.187 1.00 97.19 164 SER A O 1
ATOM 1325 N N . ARG A 1 165 ? 5.720 -12.156 -10.013 1.00 96.69 165 ARG A N 1
ATOM 1326 C CA . ARG A 1 165 ? 5.912 -13.007 -11.203 1.00 96.69 165 ARG A CA 1
ATOM 1327 C C . ARG A 1 165 ? 4.617 -13.262 -11.985 1.00 96.69 165 ARG A C 1
ATOM 1329 O O . ARG A 1 165 ? 4.667 -13.478 -13.190 1.00 96.69 165 ARG A O 1
ATOM 1336 N N . ARG A 1 166 ? 3.465 -13.260 -11.310 1.00 97.38 166 ARG A N 1
ATOM 1337 C CA . ARG A 1 166 ? 2.144 -13.555 -11.897 1.00 97.38 166 ARG A CA 1
ATOM 1338 C C . ARG A 1 166 ? 1.404 -12.304 -12.373 1.00 97.38 166 ARG A C 1
ATOM 1340 O O . ARG A 1 166 ? 0.516 -12.413 -13.216 1.00 97.38 166 ARG A O 1
ATOM 1347 N N . TYR A 1 167 ? 1.776 -11.134 -11.861 1.00 98.19 167 TYR A N 1
ATOM 1348 C CA . TYR A 1 167 ? 1.077 -9.878 -12.111 1.00 98.19 167 TYR A CA 1
ATOM 1349 C C . TYR A 1 167 ? 0.942 -9.502 -13.589 1.00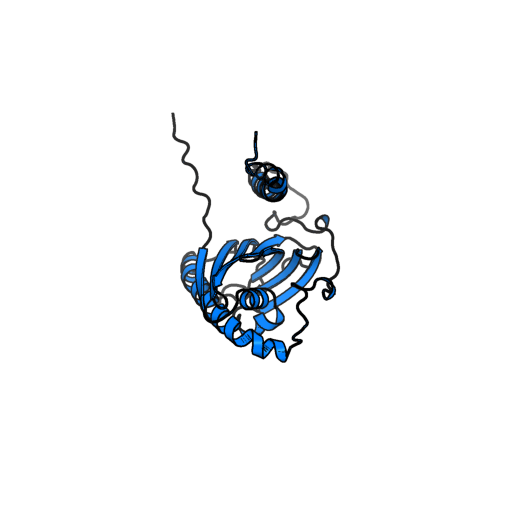 98.19 167 TYR A C 1
ATOM 1351 O O . TYR A 1 167 ? -0.168 -9.155 -13.982 1.00 98.19 167 TYR A O 1
ATOM 1359 N N . PRO A 1 168 ? 1.978 -9.619 -14.448 1.00 97.25 168 PRO A N 1
ATOM 1360 C CA . PRO A 1 168 ? 1.832 -9.232 -15.849 1.00 97.25 168 PRO A CA 1
ATOM 1361 C C . PRO A 1 168 ? 0.751 -10.023 -16.588 1.00 97.25 168 PRO A C 1
ATOM 1363 O O . PRO A 1 168 ? 0.096 -9.469 -17.460 1.00 97.25 168 PRO A O 1
ATOM 1366 N N . ALA A 1 169 ? 0.562 -11.305 -16.251 1.00 97.38 169 ALA A N 1
ATOM 1367 C CA . ALA A 1 169 ? -0.493 -12.122 -16.842 1.00 97.38 169 ALA A CA 1
ATOM 1368 C C . ALA A 1 169 ? -1.871 -11.688 -16.348 1.00 97.38 169 ALA A C 1
ATOM 1370 O O . ALA A 1 169 ? -2.727 -11.360 -17.159 1.00 97.38 169 ALA A O 1
ATOM 1371 N N . TRP A 1 170 ? -2.033 -11.579 -15.029 1.00 98.00 170 TRP A N 1
ATOM 1372 C CA . TRP A 1 170 ? -3.290 -11.144 -14.429 1.00 98.00 170 TRP A CA 1
ATOM 1373 C C . TRP A 1 170 ? -3.717 -9.754 -14.921 1.00 98.00 170 TRP A C 1
ATOM 1375 O O . TRP A 1 170 ? -4.862 -9.556 -15.315 1.00 98.00 170 TRP A O 1
ATOM 1385 N N . LYS A 1 171 ? -2.786 -8.794 -14.982 1.00 97.69 171 LYS A N 1
ATOM 1386 C CA . LYS A 1 171 ? -3.101 -7.407 -15.339 1.00 97.69 171 LYS A CA 1
ATOM 1387 C C . LYS A 1 171 ? -3.562 -7.253 -16.791 1.00 97.69 171 LYS A C 1
ATOM 1389 O O . LYS A 1 171 ? -4.327 -6.338 -17.069 1.00 97.69 171 LYS A O 1
ATOM 1394 N N . ARG A 1 172 ? -3.157 -8.148 -17.706 1.00 97.12 172 ARG A N 1
ATOM 1395 C CA . ARG A 1 172 ? -3.679 -8.166 -19.088 1.00 97.12 172 ARG A CA 1
ATOM 1396 C C . ARG A 1 172 ? -5.183 -8.420 -19.142 1.00 97.12 172 ARG A C 1
ATOM 1398 O O . ARG A 1 172 ? -5.859 -7.843 -19.980 1.00 97.12 172 ARG A O 1
ATOM 1405 N N . GLU A 1 173 ? -5.689 -9.234 -18.226 1.00 97.00 173 GLU A N 1
ATOM 1406 C CA . GLU A 1 173 ? -7.105 -9.603 -18.142 1.00 97.00 173 GLU A CA 1
ATOM 1407 C C . GLU A 1 173 ? -7.928 -8.603 -17.303 1.00 97.00 173 GLU A C 1
ATOM 1409 O O . GLU A 1 173 ? -9.150 -8.617 -17.366 1.00 97.00 173 GLU A O 1
ATOM 1414 N N . HIS A 1 174 ? -7.270 -7.708 -16.549 1.00 96.25 174 HIS A N 1
ATOM 1415 C CA . HIS A 1 174 ? -7.892 -6.803 -15.566 1.00 96.25 174 HIS A CA 1
ATOM 1416 C C . HIS A 1 174 ? -7.509 -5.334 -15.827 1.00 96.25 174 HIS A C 1
ATOM 1418 O O . HIS A 1 174 ? -7.018 -4.613 -14.953 1.00 96.25 174 HIS A O 1
ATOM 1424 N N . GLY A 1 175 ? -7.669 -4.899 -17.081 1.00 92.44 175 GLY A N 1
ATOM 1425 C CA . GLY A 1 175 ? -7.386 -3.526 -17.499 1.00 92.44 175 GLY A CA 1
ATOM 1426 C C . GLY A 1 175 ? -5.891 -3.204 -17.517 1.00 92.44 175 GLY A C 1
ATOM 1427 O O . GLY A 1 175 ? -5.399 -2.440 -16.685 1.00 92.44 175 GLY A O 1
ATOM 1428 N N . GLN A 1 176 ? -5.165 -3.742 -18.505 1.00 91.88 176 GLN A N 1
ATOM 1429 C CA . GLN A 1 176 ? -3.703 -3.617 -18.634 1.00 91.88 176 GLN A CA 1
ATOM 1430 C C . GLN A 1 176 ? -3.179 -2.181 -18.493 1.00 91.88 176 GLN A C 1
ATOM 1432 O O . GLN A 1 176 ? -2.117 -1.951 -17.905 1.00 91.88 176 GLN A O 1
ATOM 1437 N N . HIS A 1 177 ? -3.928 -1.232 -19.049 1.00 93.88 177 HIS A N 1
ATOM 1438 C CA . HIS A 1 177 ? -3.555 0.176 -19.132 1.00 93.88 177 HIS A CA 1
ATOM 1439 C C . HIS A 1 177 ? -4.011 1.002 -17.924 1.00 93.88 177 HIS A C 1
ATOM 1441 O O . HIS A 1 177 ? -3.589 2.148 -17.796 1.00 93.88 177 HIS A O 1
ATOM 1447 N N . VAL A 1 178 ? -4.828 0.436 -17.028 1.00 96.44 178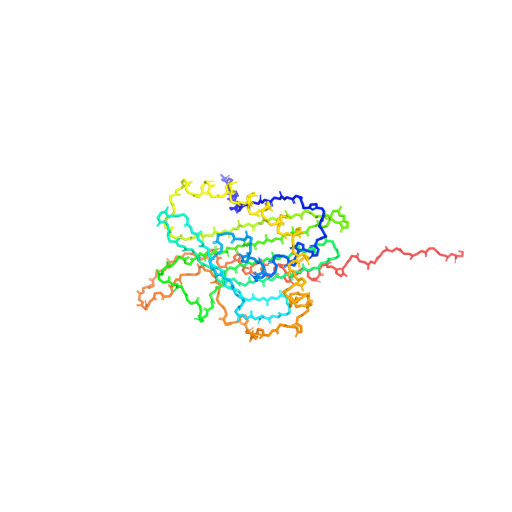 VAL A N 1
ATOM 1448 C CA . VAL A 1 178 ? -5.359 1.134 -15.852 1.00 96.44 178 VAL A CA 1
ATOM 1449 C C . VAL A 1 178 ? -4.368 1.009 -14.695 1.00 96.44 178 VAL A C 1
ATOM 1451 O O . VAL A 1 178 ? -4.321 -0.003 -13.987 1.00 96.44 178 VAL A O 1
ATOM 1454 N N . LYS A 1 179 ? -3.543 2.045 -14.534 1.00 97.19 179 LYS A N 1
ATOM 1455 C CA . LYS A 1 179 ? -2.511 2.191 -13.499 1.00 97.19 179 LYS A CA 1
ATOM 1456 C C . LYS A 1 179 ? -2.491 3.642 -12.990 1.00 97.19 179 LYS A C 1
ATOM 1458 O O . LYS A 1 179 ? -1.524 4.362 -13.249 1.00 97.19 179 LYS A O 1
ATOM 1463 N N . PRO A 1 180 ? -3.519 4.084 -12.241 1.00 96.62 180 PRO A N 1
ATOM 1464 C CA . PRO A 1 180 ? -3.655 5.478 -11.802 1.00 96.62 180 PRO A CA 1
ATOM 1465 C C . PRO A 1 180 ? -2.498 5.981 -10.923 1.00 96.62 180 PRO A C 1
ATOM 1467 O O . PRO A 1 180 ? -2.260 7.180 -10.843 1.00 96.62 180 PRO A O 1
ATOM 1470 N N . TRP A 1 181 ? -1.738 5.078 -10.296 1.00 96.25 181 TRP A N 1
ATOM 1471 C CA . TRP A 1 181 ? -0.512 5.408 -9.557 1.00 96.25 181 TRP A CA 1
ATOM 1472 C C . TRP A 1 181 ? 0.666 5.826 -10.455 1.00 96.25 181 TRP A C 1
ATOM 1474 O O . TRP A 1 181 ? 1.579 6.497 -9.978 1.00 96.25 181 TRP A O 1
ATOM 1484 N N . ARG A 1 182 ? 0.654 5.440 -11.740 1.00 95.56 182 ARG A N 1
ATOM 1485 C CA . ARG A 1 182 ? 1.611 5.887 -12.773 1.00 95.56 182 ARG A CA 1
ATOM 1486 C C . ARG A 1 182 ? 1.065 7.015 -13.638 1.00 95.56 182 ARG A C 1
ATOM 1488 O O . ARG A 1 182 ? 1.838 7.858 -14.075 1.00 95.56 182 ARG A O 1
ATOM 1495 N N . TYR A 1 183 ? -0.241 6.980 -13.882 1.00 96.81 183 TYR A N 1
ATOM 1496 C CA . TYR A 1 183 ? -0.974 7.845 -14.801 1.00 96.81 183 TYR A CA 1
ATOM 1497 C C . TYR A 1 183 ? -2.079 8.571 -14.016 1.00 96.81 183 TYR A C 1
ATOM 1499 O O . TYR A 1 183 ? -3.226 8.111 -13.999 1.00 96.81 183 TYR A O 1
ATOM 1507 N N . PRO A 1 184 ? -1.755 9.653 -13.280 1.00 95.31 184 PRO A N 1
ATOM 1508 C CA . PRO A 1 184 ? -2.682 10.312 -12.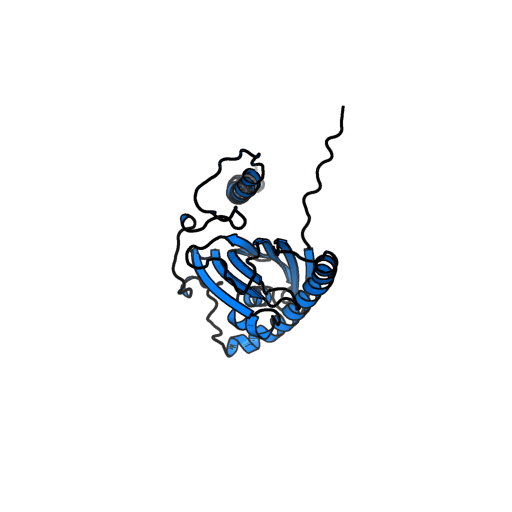354 1.00 95.31 184 PRO A CA 1
ATOM 1509 C C . PRO A 1 184 ? -3.971 10.839 -13.000 1.00 95.31 184 PRO A C 1
ATOM 1511 O O . PRO A 1 184 ? -4.973 11.032 -12.307 1.00 95.31 184 PRO A O 1
ATOM 1514 N N . GLU A 1 185 ? -3.960 11.069 -14.310 1.00 96.00 185 GLU A N 1
ATOM 1515 C CA . GLU A 1 185 ? -5.117 11.420 -15.132 1.00 96.00 185 GLU A CA 1
ATOM 1516 C C . GLU A 1 185 ? -6.193 10.324 -15.159 1.00 96.00 185 GLU A C 1
ATOM 1518 O O . GLU A 1 185 ? -7.369 10.625 -15.339 1.00 96.00 185 GLU A O 1
ATOM 1523 N N . GLN A 1 186 ? -5.820 9.066 -14.905 1.00 96.81 186 GLN A N 1
ATOM 1524 C CA . GLN A 1 186 ? -6.754 7.940 -14.799 1.00 96.81 186 GLN A CA 1
ATOM 1525 C C . GLN A 1 186 ? -7.454 7.877 -13.433 1.00 96.81 186 GLN A C 1
ATOM 1527 O O . GLN A 1 186 ? -8.362 7.072 -13.233 1.00 96.81 186 GLN A O 1
ATOM 1532 N N . CYS A 1 187 ? -7.009 8.670 -12.456 1.00 95.62 187 CYS A N 1
ATOM 1533 C CA . CYS A 1 187 ? -7.521 8.606 -11.096 1.00 95.62 187 CYS A CA 1
ATOM 1534 C C . CYS A 1 187 ? -8.855 9.354 -10.965 1.00 95.62 187 CYS A C 1
ATOM 1536 O O . CYS A 1 187 ? -8.914 10.579 -11.087 1.00 95.62 187 CYS A O 1
ATOM 1538 N N . THR A 1 188 ? -9.911 8.606 -10.645 1.00 95.94 188 THR A N 1
ATOM 1539 C CA . THR A 1 188 ? -11.286 9.099 -10.455 1.00 95.94 188 THR A CA 1
ATOM 1540 C C . THR A 1 188 ? -11.629 9.416 -8.996 1.00 95.94 188 THR A C 1
ATOM 1542 O O . THR A 1 188 ? -12.769 9.760 -8.687 1.00 95.94 188 THR A O 1
ATOM 1545 N N . LEU A 1 189 ? -10.658 9.307 -8.081 1.00 97.12 189 LEU A N 1
ATOM 1546 C CA . LEU A 1 189 ? -10.873 9.577 -6.661 1.00 97.12 189 LEU A CA 1
ATOM 1547 C C . LEU A 1 189 ? -11.219 11.052 -6.411 1.00 97.12 189 LEU A C 1
ATOM 1549 O O . LEU A 1 189 ? -10.623 11.941 -7.037 1.00 97.12 189 LEU A O 1
ATOM 1553 N N . PRO A 1 190 ? -12.103 11.335 -5.435 1.00 97.31 190 PRO A N 1
ATOM 1554 C CA . PRO A 1 190 ? -12.357 12.702 -5.013 1.00 97.31 190 PRO A CA 1
ATOM 1555 C C . PRO A 1 190 ? -11.072 13.330 -4.466 1.00 97.31 190 PRO A C 1
ATOM 1557 O O . PRO A 1 190 ? -10.274 12.670 -3.795 1.00 97.31 190 PRO A O 1
ATOM 1560 N N . VAL A 1 191 ? -10.878 14.615 -4.755 1.00 97.50 191 VAL A N 1
ATOM 1561 C CA . VAL A 1 191 ? -9.774 15.403 -4.200 1.00 97.50 191 VAL A CA 1
ATOM 1562 C C . VAL A 1 191 ? -10.220 15.981 -2.861 1.00 97.50 191 VAL A C 1
ATOM 1564 O O . VAL A 1 191 ? -11.298 16.566 -2.789 1.00 97.50 191 VAL A O 1
ATOM 1567 N N . ILE A 1 192 ? -9.402 15.829 -1.820 1.00 97.44 192 ILE A N 1
ATOM 1568 C CA . ILE A 1 192 ? -9.641 16.431 -0.499 1.00 97.44 192 ILE A CA 1
ATOM 1569 C C . ILE A 1 192 ? -8.421 17.231 -0.042 1.00 97.44 192 ILE A C 1
ATOM 1571 O O . ILE A 1 192 ? -7.295 16.992 -0.487 1.00 97.44 192 ILE A O 1
ATOM 1575 N N . SER A 1 193 ? -8.627 18.165 0.883 1.00 95.69 193 SER A N 1
ATOM 1576 C CA . SER A 1 193 ? -7.533 18.893 1.524 1.00 95.69 193 SER A CA 1
ATOM 1577 C C . SER A 1 193 ? -6.915 18.079 2.660 1.00 95.69 193 SER A C 1
ATOM 1579 O O . SER A 1 193 ? -7.609 17.415 3.429 1.00 95.69 193 SER A O 1
ATOM 1581 N N . VAL A 1 194 ? -5.598 18.206 2.857 1.00 92.81 194 VAL A N 1
ATOM 1582 C CA . VAL A 1 194 ? -4.914 17.634 4.033 1.00 92.81 194 VAL A CA 1
ATOM 1583 C C . VAL A 1 194 ? -5.509 18.169 5.342 1.00 92.81 194 VAL A C 1
ATOM 1585 O O . VAL A 1 194 ? -5.498 17.462 6.345 1.00 92.81 194 VAL A O 1
ATOM 1588 N N . GLY A 1 195 ? -6.069 19.386 5.336 1.00 93.75 195 GLY A N 1
ATOM 1589 C CA . GLY A 1 195 ? -6.714 19.990 6.507 1.00 93.75 195 GLY A CA 1
ATOM 1590 C C . GLY A 1 195 ? -7.979 19.265 6.982 1.00 93.75 195 GLY A C 1
ATOM 1591 O O . GLY A 1 195 ? -8.377 19.430 8.133 1.00 93.75 195 GLY A O 1
ATOM 1592 N N . GLU A 1 196 ? -8.588 18.431 6.136 1.00 93.88 196 GLU A N 1
ATOM 1593 C CA . GLU A 1 196 ? -9.739 17.595 6.504 1.00 93.88 196 GLU A CA 1
ATOM 1594 C C . GLU A 1 196 ? -9.329 16.355 7.316 1.00 93.88 196 GLU A C 1
ATOM 1596 O O . GLU A 1 196 ? -10.171 15.682 7.917 1.00 93.88 196 GLU A O 1
ATOM 1601 N N . LEU A 1 197 ? -8.031 16.042 7.346 1.00 95.31 197 LEU A N 1
ATOM 1602 C CA . LEU A 1 197 ? -7.471 14.887 8.033 1.00 95.31 197 LEU A CA 1
ATOM 1603 C C . LEU A 1 197 ? -6.863 15.300 9.373 1.00 95.31 197 LEU A C 1
ATOM 1605 O O . LEU A 1 197 ? -6.276 16.371 9.522 1.00 95.31 197 LEU A O 1
ATOM 1609 N N . ARG A 1 198 ? -6.932 14.402 10.358 1.00 94.25 198 ARG A N 1
ATOM 1610 C CA . ARG A 1 198 ? -6.209 14.560 11.632 1.00 94.25 198 ARG A CA 1
ATOM 1611 C C . ARG A 1 198 ? -5.115 13.497 11.768 1.00 94.25 198 ARG A C 1
ATOM 1613 O O . ARG A 1 198 ? -5.274 12.407 11.217 1.00 94.25 198 ARG A O 1
ATOM 1620 N N . PRO A 1 199 ? -4.022 13.758 12.509 1.00 88.12 199 PRO A N 1
ATOM 1621 C CA . PRO A 1 199 ? -3.020 12.732 12.794 1.00 88.12 199 PRO A CA 1
ATOM 1622 C C . PRO A 1 199 ? -3.640 11.503 13.475 1.00 88.12 199 PRO A C 1
ATOM 1624 O O . PRO A 1 199 ? -4.444 11.638 14.400 1.00 88.12 199 PRO A O 1
ATOM 1627 N N . GLY A 1 200 ? -3.259 10.301 13.035 1.00 78.94 200 GLY A N 1
ATOM 1628 C CA . GLY A 1 200 ? -3.681 9.054 13.668 1.00 78.94 200 GLY A CA 1
ATOM 1629 C C . GLY A 1 200 ? -3.009 8.855 15.028 1.00 78.94 200 GLY A C 1
ATOM 1630 O O . GLY A 1 200 ? -1.820 9.122 15.188 1.00 78.94 200 GLY A O 1
ATOM 1631 N N . GLY A 1 201 ? -3.769 8.361 16.009 1.00 66.69 201 GLY A N 1
ATOM 1632 C CA . GLY A 1 201 ? -3.257 8.032 17.345 1.00 66.69 201 GLY A CA 1
ATOM 1633 C C . GLY A 1 201 ? -3.410 9.117 18.417 1.00 66.69 201 GLY A C 1
ATOM 1634 O O . GLY A 1 201 ? -2.895 8.924 19.516 1.00 66.69 201 GLY A O 1
ATOM 1635 N N . GLY A 1 202 ? -4.114 10.221 18.137 1.00 55.56 202 GLY A N 1
ATOM 1636 C CA . GLY A 1 202 ? -4.542 11.172 19.172 1.00 55.56 202 GLY A CA 1
ATOM 1637 C C . GLY A 1 202 ? -5.606 10.579 20.114 1.00 55.56 202 GLY A C 1
ATOM 1638 O O . GLY A 1 202 ? -6.265 9.609 19.728 1.00 55.56 202 GLY A O 1
ATOM 1639 N N . PRO A 1 203 ? -5.775 11.129 21.335 1.00 43.31 203 PRO A N 1
ATOM 1640 C CA . PRO A 1 203 ? -6.845 10.712 22.232 1.00 43.31 203 PRO A CA 1
ATOM 1641 C C . PRO A 1 203 ? -8.192 10.877 21.528 1.00 43.31 203 PRO A C 1
ATOM 1643 O O . PRO A 1 203 ? -8.455 11.890 20.876 1.00 43.31 203 PRO A O 1
ATOM 1646 N N . GLU A 1 204 ? -9.012 9.837 21.630 1.00 46.81 204 GLU A N 1
ATOM 1647 C CA . GLU A 1 204 ? -10.414 9.864 21.238 1.00 46.81 204 GLU A CA 1
ATOM 1648 C C . GLU A 1 204 ? -11.051 11.069 21.939 1.00 46.81 204 GLU A C 1
ATOM 1650 O O . GLU A 1 204 ? -10.831 11.261 23.136 1.00 46.81 204 GLU A O 1
ATOM 1655 N N . ALA A 1 205 ? -11.750 11.934 21.200 1.00 33.94 205 ALA A N 1
ATOM 1656 C CA . ALA A 1 205 ? -12.479 13.039 21.805 1.00 33.94 205 ALA A CA 1
ATOM 1657 C C . ALA A 1 205 ? -13.624 12.440 22.631 1.00 33.94 205 ALA A C 1
ATOM 1659 O O . ALA A 1 205 ? -14.731 12.247 22.135 1.00 33.94 205 ALA A O 1
ATOM 1660 N N . ALA A 1 206 ? -13.317 12.071 23.872 1.00 31.88 206 ALA A N 1
ATOM 1661 C CA . ALA A 1 206 ? -14.308 11.862 24.902 1.00 31.88 206 ALA A CA 1
ATOM 1662 C C . ALA A 1 206 ? -15.062 13.185 25.071 1.00 31.88 206 ALA A C 1
ATOM 1664 O O . ALA A 1 206 ? -14.449 14.256 25.052 1.00 31.88 206 ALA A O 1
ATOM 1665 N N . GLY A 1 207 ? -16.388 13.092 25.168 1.00 30.50 207 GLY A N 1
ATOM 1666 C CA . GLY A 1 207 ? -17.253 14.230 25.446 1.00 30.50 207 GLY A CA 1
ATOM 1667 C C . GLY A 1 207 ? -16.776 15.023 26.663 1.00 30.50 207 GLY A C 1
ATOM 1668 O O . GLY A 1 207 ? -16.082 14.493 27.531 1.00 30.50 207 GLY A O 1
ATOM 1669 N N . ASP A 1 208 ? -17.130 16.305 26.657 1.00 33.88 208 ASP A N 1
ATOM 1670 C CA . ASP A 1 208 ? -16.764 17.318 27.641 1.00 33.88 208 ASP A CA 1
ATOM 1671 C C . ASP A 1 208 ? -16.633 16.805 29.083 1.00 33.88 208 ASP A C 1
ATOM 1673 O O . ASP A 1 208 ? -17.547 16.197 29.636 1.00 33.88 208 ASP A O 1
ATOM 1677 N N . GLY A 1 209 ? -15.510 17.166 29.714 1.00 32.69 209 GLY A N 1
ATOM 1678 C CA . GLY A 1 209 ? -15.373 17.174 31.170 1.00 32.69 209 GLY A CA 1
ATOM 1679 C C . GLY A 1 209 ? -14.175 16.404 31.722 1.00 32.69 209 GLY A C 1
ATOM 1680 O O . GLY A 1 209 ? -14.339 15.300 32.220 1.00 32.69 209 GLY A O 1
ATOM 1681 N N . ALA A 1 210 ? -12.984 17.015 31.687 1.00 28.89 210 ALA A N 1
ATOM 1682 C CA . ALA A 1 210 ? -12.019 17.072 32.803 1.00 28.89 210 ALA A CA 1
ATOM 1683 C C . ALA A 1 210 ? -10.640 17.530 32.295 1.00 28.89 210 ALA A C 1
ATOM 1685 O O . ALA A 1 210 ? -9.950 16.833 31.552 1.00 28.89 210 ALA A O 1
ATOM 1686 N N . ARG A 1 211 ? -10.213 18.722 32.727 1.00 32.81 211 ARG A N 1
ATOM 1687 C CA . ARG A 1 211 ? -8.849 19.227 32.529 1.00 32.81 211 ARG A CA 1
ATOM 1688 C C . ARG A 1 211 ? -7.896 18.484 33.470 1.00 32.81 211 ARG A C 1
ATOM 1690 O O . ARG A 1 211 ? -7.994 18.644 34.680 1.00 32.81 211 ARG A O 1
ATOM 1697 N N . GLY A 1 212 ? -6.929 17.765 32.909 1.00 27.12 212 GLY A N 1
ATOM 1698 C CA . GLY A 1 212 ? -5.737 17.289 33.612 1.00 27.12 212 GLY A CA 1
ATOM 1699 C C . GLY A 1 212 ? -4.494 17.596 32.781 1.00 27.12 212 GLY A C 1
ATOM 1700 O O . GLY A 1 212 ? -4.395 17.158 31.638 1.00 27.12 212 GLY A O 1
ATOM 1701 N N . ARG A 1 213 ? -3.572 18.398 33.330 1.00 36.75 213 ARG A N 1
ATOM 1702 C CA . ARG A 1 213 ? -2.269 18.704 32.717 1.00 36.75 213 ARG A CA 1
ATOM 1703 C C . ARG A 1 213 ? -1.375 17.464 32.774 1.00 36.75 213 ARG A C 1
ATOM 1705 O O . ARG A 1 213 ? -1.169 16.917 33.852 1.00 36.75 213 ARG A O 1
ATOM 1712 N N . GLY A 1 214 ? -0.812 17.078 31.635 1.00 27.84 214 GLY A N 1
ATOM 1713 C CA . GLY A 1 214 ? 0.263 16.095 31.526 1.00 27.84 214 GLY A CA 1
ATOM 1714 C C . GLY A 1 214 ? 1.077 16.370 30.263 1.00 27.84 214 GLY A C 1
ATOM 1715 O O . GLY A 1 214 ? 0.494 16.585 29.202 1.00 27.84 214 GLY A O 1
ATOM 1716 N N . ASP A 1 215 ? 2.398 16.436 30.423 1.00 30.23 215 ASP A N 1
ATOM 1717 C CA . ASP A 1 215 ? 3.385 16.909 29.447 1.00 30.23 215 ASP A CA 1
ATOM 1718 C C . ASP A 1 215 ? 3.303 16.255 28.057 1.00 30.23 215 ASP A C 1
ATOM 1720 O O . ASP A 1 215 ? 3.183 15.039 27.895 1.00 30.23 215 ASP A O 1
ATOM 1724 N N . ASP A 1 216 ? 3.417 17.112 27.042 1.00 36.56 216 ASP A N 1
ATOM 1725 C CA . ASP A 1 216 ? 3.201 16.838 25.625 1.00 36.56 216 ASP A CA 1
ATOM 1726 C C . ASP A 1 216 ? 4.530 16.806 24.850 1.00 36.56 216 ASP A C 1
ATOM 1728 O O . ASP A 1 216 ? 4.900 17.758 24.168 1.00 36.56 216 ASP A O 1
ATOM 1732 N N . ASP A 1 217 ? 5.249 15.684 24.938 1.00 31.69 217 ASP A N 1
ATOM 1733 C CA . ASP A 1 217 ? 6.503 15.450 24.193 1.00 31.69 217 ASP A CA 1
ATOM 1734 C C . ASP A 1 217 ? 6.296 14.693 22.860 1.00 31.69 217 ASP A C 1
ATOM 1736 O O . ASP A 1 217 ? 7.230 14.471 22.081 1.00 31.69 217 ASP A O 1
ATOM 1740 N N . SER A 1 218 ? 5.059 14.281 22.556 1.00 32.59 218 SER A N 1
ATOM 1741 C CA . SER A 1 218 ? 4.755 13.458 21.373 1.00 32.59 218 SER A CA 1
ATOM 1742 C C . SER A 1 218 ? 4.430 14.281 20.120 1.00 32.59 218 SER A C 1
ATOM 1744 O O . SER A 1 218 ? 4.766 13.862 19.007 1.00 32.59 218 SER A O 1
ATOM 1746 N N . LYS A 1 219 ? 3.858 15.484 20.276 1.00 32.69 219 LYS A N 1
ATOM 1747 C CA . LYS A 1 219 ? 3.475 16.352 19.146 1.00 32.69 219 LYS A CA 1
ATOM 1748 C C . LYS A 1 219 ? 4.671 16.985 18.433 1.00 32.69 219 LYS A C 1
ATOM 1750 O O . LYS A 1 219 ? 4.602 17.261 17.234 1.00 32.69 219 LYS A O 1
ATOM 1755 N N . THR A 1 220 ? 5.802 17.129 19.118 1.00 29.52 220 THR A N 1
ATOM 1756 C CA . THR A 1 220 ? 7.007 17.777 18.578 1.00 29.52 220 THR A CA 1
ATOM 1757 C C . THR A 1 220 ? 7.732 16.905 17.545 1.00 29.52 220 THR A C 1
ATOM 1759 O O . THR A 1 220 ? 8.393 17.417 16.647 1.00 29.52 220 THR A O 1
ATOM 1762 N N . THR A 1 221 ? 7.583 15.576 17.592 1.00 32.09 221 THR A N 1
ATOM 1763 C CA . THR A 1 221 ? 8.421 14.666 16.785 1.00 32.09 221 THR A CA 1
ATOM 1764 C C . THR A 1 221 ? 7.924 14.494 15.342 1.00 32.09 221 THR A C 1
ATOM 1766 O O . THR A 1 221 ? 8.736 14.427 14.414 1.00 32.09 221 THR A O 1
ATOM 1769 N N . THR A 1 222 ? 6.606 14.478 15.124 1.00 30.28 222 THR A N 1
ATOM 1770 C CA . THR A 1 222 ? 5.999 14.274 13.795 1.00 30.28 222 THR A CA 1
ATOM 1771 C C . THR A 1 222 ? 6.106 15.530 12.925 1.00 30.28 222 THR A C 1
ATOM 1773 O O . THR A 1 222 ? 6.490 15.449 11.758 1.00 30.28 222 THR A O 1
ATOM 1776 N N . ALA A 1 223 ? 5.884 16.713 13.509 1.00 27.41 223 ALA A N 1
ATOM 1777 C CA . ALA A 1 223 ? 6.025 17.995 12.813 1.00 27.41 223 ALA A CA 1
ATOM 1778 C C . ALA A 1 223 ? 7.480 18.287 12.386 1.00 27.41 223 ALA A C 1
ATOM 1780 O O . ALA A 1 223 ? 7.718 18.879 11.331 1.00 27.41 223 ALA A O 1
ATOM 1781 N N . VAL A 1 224 ? 8.465 17.832 13.171 1.00 27.45 224 VAL A N 1
ATOM 1782 C CA . VAL A 1 224 ? 9.900 17.993 12.872 1.00 27.45 224 VAL A CA 1
ATOM 1783 C C . VAL A 1 224 ? 10.345 17.126 11.690 1.00 27.45 224 VAL A C 1
ATOM 1785 O O . VAL A 1 224 ? 11.196 17.555 10.909 1.00 27.45 224 VAL A O 1
ATOM 1788 N N . TRP A 1 225 ? 9.762 15.938 11.505 1.00 29.19 225 TRP A N 1
ATOM 1789 C CA . TRP A 1 225 ? 10.074 15.079 10.357 1.00 29.19 225 TRP A CA 1
ATOM 1790 C C . TRP A 1 225 ? 9.450 15.583 9.057 1.00 29.19 225 TRP A C 1
ATOM 1792 O O . TRP A 1 225 ? 10.163 15.680 8.062 1.00 29.19 225 TRP A O 1
ATOM 1802 N N . VAL A 1 226 ? 8.183 16.011 9.082 1.00 29.59 226 VAL A N 1
ATOM 1803 C CA . VAL A 1 226 ? 7.524 16.635 7.918 1.00 29.59 226 VAL A CA 1
ATOM 1804 C C . VAL A 1 226 ? 8.296 17.882 7.461 1.00 29.59 226 VAL A C 1
ATOM 1806 O O . VAL A 1 226 ? 8.585 18.029 6.275 1.00 29.59 226 VAL A O 1
ATOM 1809 N N . LYS A 1 227 ? 8.748 18.729 8.400 1.00 25.44 227 LYS A N 1
ATOM 1810 C CA . LYS A 1 227 ? 9.599 19.892 8.085 1.00 25.44 227 LYS A CA 1
ATOM 1811 C C . LYS A 1 227 ? 10.981 19.517 7.537 1.00 25.44 227 LYS A C 1
ATOM 1813 O O . LYS A 1 227 ? 11.494 20.230 6.681 1.00 25.44 227 LYS A O 1
ATOM 1818 N N . ARG A 1 228 ? 11.599 18.421 7.993 1.00 28.64 228 ARG A N 1
ATOM 1819 C CA . ARG A 1 228 ? 12.905 17.958 7.477 1.00 28.64 228 ARG A CA 1
ATOM 1820 C C . ARG A 1 228 ? 12.811 17.349 6.080 1.00 28.64 228 ARG A C 1
ATOM 1822 O O . ARG A 1 228 ? 13.708 17.579 5.276 1.00 28.64 228 ARG A O 1
ATOM 1829 N N . SER A 1 229 ? 11.734 16.628 5.786 1.00 30.16 229 SER A N 1
ATOM 1830 C CA . SER A 1 229 ? 11.481 16.056 4.461 1.00 30.16 229 SER A CA 1
ATOM 1831 C C . SER A 1 229 ? 11.161 17.129 3.416 1.00 30.16 229 SER A C 1
ATOM 1833 O O . SER A 1 229 ? 11.598 17.000 2.279 1.00 30.16 229 SER A O 1
ATOM 1835 N N . LEU A 1 230 ? 10.487 18.216 3.812 1.00 30.39 230 LEU A N 1
ATOM 1836 C CA . LEU A 1 230 ? 10.224 19.381 2.951 1.00 30.39 230 LEU A CA 1
ATOM 1837 C C . LEU A 1 230 ? 11.405 20.374 2.892 1.00 30.39 230 LEU A C 1
ATOM 1839 O O . LEU A 1 230 ? 11.528 21.150 1.954 1.00 30.39 230 LEU A O 1
ATOM 1843 N N . GLY A 1 231 ? 12.309 20.364 3.877 1.00 25.16 231 GLY A N 1
ATOM 1844 C CA . GLY A 1 231 ? 13.465 21.269 3.942 1.00 25.16 231 GLY A CA 1
ATOM 1845 C C . GLY A 1 231 ? 14.689 20.836 3.124 1.00 25.16 231 GLY A C 1
ATOM 1846 O O . GLY A 1 231 ? 15.612 21.633 2.950 1.00 25.16 231 GLY A O 1
ATOM 1847 N N . ALA A 1 232 ? 14.714 19.600 2.615 1.00 29.39 232 ALA A N 1
ATOM 1848 C CA . ALA A 1 232 ? 15.844 19.058 1.855 1.00 29.39 232 ALA A CA 1
ATOM 1849 C C . ALA A 1 232 ? 16.011 19.681 0.449 1.00 29.39 232 ALA A C 1
ATOM 1851 O O . ALA A 1 232 ? 17.065 19.523 -0.164 1.00 29.39 232 ALA A O 1
ATOM 1852 N N . GLU A 1 233 ? 15.036 20.458 -0.034 1.00 33.97 233 GLU A N 1
ATOM 1853 C CA . GLU A 1 233 ? 15.101 21.142 -1.337 1.00 33.97 233 GLU A CA 1
ATOM 1854 C C . GLU A 1 233 ? 16.112 22.303 -1.392 1.00 33.97 233 GLU A C 1
ATOM 1856 O O . GLU A 1 233 ? 16.505 22.721 -2.479 1.00 33.97 233 GLU A O 1
ATOM 1861 N N . ARG A 1 234 ? 16.604 22.813 -0.250 1.00 31.50 234 ARG A N 1
ATOM 1862 C CA . ARG A 1 234 ? 17.560 23.941 -0.244 1.00 31.50 234 ARG A CA 1
ATOM 1863 C C . ARG A 1 234 ? 19.040 23.555 -0.299 1.00 31.50 234 ARG A C 1
ATOM 1865 O O . ARG A 1 234 ? 19.846 24.394 -0.689 1.00 31.50 234 ARG A O 1
ATOM 1872 N N . CYS A 1 235 ? 19.413 22.314 0.022 1.00 29.95 235 CYS A N 1
ATOM 1873 C CA . CYS A 1 235 ? 20.825 21.897 -0.029 1.00 29.95 235 CYS A CA 1
ATOM 1874 C C . CYS A 1 235 ? 21.257 21.316 -1.384 1.00 29.95 235 CYS A C 1
ATOM 1876 O O . CYS A 1 235 ? 22.443 21.345 -1.696 1.00 29.95 235 CYS A O 1
ATOM 1878 N N . ALA A 1 236 ? 20.327 20.847 -2.221 1.00 31.86 236 ALA A N 1
ATOM 1879 C CA . ALA A 1 236 ? 20.673 20.220 -3.500 1.00 31.86 236 ALA A CA 1
ATOM 1880 C C . ALA A 1 236 ? 21.098 21.215 -4.604 1.00 31.86 236 ALA A C 1
ATOM 1882 O O . ALA A 1 236 ? 21.639 20.796 -5.620 1.00 31.86 236 ALA A O 1
ATOM 1883 N N . LYS A 1 237 ? 20.921 22.534 -4.411 1.00 36.06 237 LYS A N 1
ATOM 1884 C CA . LYS A 1 237 ? 21.333 23.572 -5.381 1.00 36.06 237 LYS A CA 1
ATOM 1885 C C . LYS A 1 237 ? 22.726 24.181 -5.142 1.00 36.06 237 LYS A C 1
ATOM 1887 O O . LYS A 1 237 ? 23.078 25.141 -5.816 1.00 36.06 237 LYS A O 1
ATOM 1892 N N . ARG A 1 238 ? 23.538 23.656 -4.214 1.00 35.41 238 ARG A N 1
ATOM 1893 C CA . ARG A 1 238 ? 24.902 24.177 -3.944 1.00 35.41 238 ARG A CA 1
ATOM 1894 C C . ARG A 1 238 ? 26.048 23.218 -4.295 1.00 35.41 238 ARG A C 1
ATOM 1896 O O . ARG A 1 238 ? 27.178 23.469 -3.901 1.00 35.41 238 ARG A O 1
ATOM 1903 N N . GLY A 1 239 ? 25.776 22.149 -5.043 1.00 34.12 239 GLY A N 1
ATOM 1904 C CA . GLY A 1 239 ? 26.757 21.099 -5.350 1.00 34.12 239 GLY A CA 1
ATOM 1905 C C . GLY A 1 239 ? 27.005 20.831 -6.836 1.00 34.12 239 GLY A C 1
ATOM 1906 O O . GLY A 1 239 ? 27.407 19.724 -7.167 1.00 34.12 239 GLY A O 1
ATOM 1907 N N . ALA A 1 240 ? 26.741 21.787 -7.730 1.00 34.81 240 ALA A N 1
ATOM 1908 C CA . ALA A 1 240 ? 27.068 21.666 -9.153 1.00 34.81 240 ALA A CA 1
ATOM 1909 C C . ALA A 1 240 ? 27.659 22.992 -9.649 1.00 34.81 240 ALA A C 1
ATOM 1911 O O . ALA A 1 240 ? 26.939 23.913 -10.020 1.00 34.81 240 ALA A O 1
ATOM 1912 N N . GLY A 1 241 ? 28.981 23.107 -9.569 1.00 34.50 241 GLY A N 1
ATOM 1913 C CA . GLY A 1 241 ? 29.723 24.294 -9.981 1.00 34.50 241 GLY A CA 1
ATOM 1914 C C . GLY A 1 241 ? 31.218 24.079 -9.802 1.00 34.50 241 GLY A C 1
ATOM 1915 O O . GLY A 1 241 ? 31.847 24.757 -8.999 1.00 34.50 241 GLY A O 1
ATOM 1916 N N . GLY A 1 242 ? 31.768 23.082 -10.494 1.00 30.48 242 GLY A N 1
ATOM 1917 C CA . GLY A 1 242 ? 33.198 22.811 -10.482 1.00 30.48 242 GLY A CA 1
ATOM 1918 C C . GLY A 1 242 ? 33.613 21.873 -11.608 1.00 30.48 242 GLY A C 1
ATOM 1919 O O . GLY A 1 242 ? 33.500 20.663 -11.455 1.00 30.48 242 GLY A O 1
ATOM 1920 N N . GLY A 1 243 ? 34.128 22.446 -12.702 1.00 32.47 243 GLY A N 1
ATOM 1921 C CA . GLY A 1 243 ? 35.166 21.799 -13.510 1.00 32.47 243 GLY A CA 1
ATOM 1922 C C . GLY A 1 243 ? 34.860 21.510 -14.984 1.00 32.47 243 GLY A C 1
ATOM 1923 O O . GLY A 1 243 ? 34.579 20.374 -15.333 1.00 32.47 243 GLY A O 1
ATOM 1924 N N . THR A 1 244 ? 35.077 22.504 -15.846 1.00 33.69 244 THR A N 1
ATOM 1925 C CA . THR A 1 244 ? 35.675 22.389 -17.197 1.00 33.69 244 THR A CA 1
ATOM 1926 C C . THR A 1 244 ? 36.369 23.738 -17.421 1.00 33.69 244 THR A C 1
ATOM 1928 O O . THR A 1 244 ? 35.784 24.756 -17.079 1.00 33.69 244 THR A O 1
ATOM 1931 N N . GLY A 1 245 ? 37.584 23.916 -17.916 1.00 31.53 245 GLY A N 1
ATOM 1932 C CA . GLY A 1 245 ? 38.450 23.136 -18.781 1.00 31.53 245 GLY A CA 1
ATOM 1933 C C . GLY A 1 245 ? 39.377 24.169 -19.447 1.00 31.53 245 GLY A C 1
ATOM 1934 O O . GLY A 1 245 ? 38.998 25.316 -19.654 1.00 31.53 245 GLY A O 1
ATOM 1935 N N . HIS A 1 246 ? 40.613 23.765 -19.675 1.00 38.25 246 HIS A N 1
ATOM 1936 C CA . HIS A 1 246 ? 41.759 24.512 -20.195 1.00 38.25 246 HIS A CA 1
ATOM 1937 C C . HIS A 1 246 ? 41.542 25.092 -21.613 1.00 38.25 246 HIS A C 1
ATOM 1939 O O . HIS A 1 246 ? 41.033 24.351 -22.442 1.00 38.25 246 HIS A O 1
ATOM 1945 N N . THR A 1 247 ? 42.036 26.308 -21.922 1.00 37.03 247 THR A N 1
ATOM 1946 C CA . THR A 1 247 ? 42.656 26.671 -23.229 1.00 37.03 247 THR A CA 1
ATOM 1947 C C . THR A 1 247 ? 43.433 28.002 -23.168 1.00 37.03 247 THR A C 1
ATOM 1949 O O . THR A 1 247 ? 42.829 29.049 -22.963 1.00 37.03 247 THR A O 1
ATOM 1952 N N . GLY A 1 248 ? 44.749 27.925 -23.416 1.00 35.03 248 GLY A N 1
ATOM 1953 C CA . GLY A 1 248 ? 45.576 28.822 -24.250 1.00 35.03 248 GLY A CA 1
ATOM 1954 C C . GLY A 1 248 ? 45.684 30.321 -23.935 1.00 35.03 248 GLY A C 1
ATOM 1955 O O . GLY A 1 248 ? 44.775 31.083 -24.244 1.00 35.03 248 GLY A O 1
ATOM 1956 N N . ARG A 1 249 ? 46.875 30.778 -23.532 1.00 34.59 249 ARG A N 1
ATOM 1957 C CA . ARG A 1 249 ? 47.918 31.320 -24.427 1.00 34.59 249 ARG A CA 1
ATOM 1958 C C . ARG A 1 249 ? 49.234 31.472 -23.668 1.00 34.59 249 ARG A C 1
ATOM 1960 O O . ARG A 1 249 ? 49.161 31.696 -22.442 1.00 34.59 249 ARG A O 1
#

Secondary structure (DSSP, 8-state):
-------PPP---EEEEEEESS-HHHHHHHHH-HHHHHHH-TTEEEEEEEEEEETTEEEEEEEE---TTSPEEEEEEEEEEEE-SSEEEEEEEEEE-TTSPPPTTEEE-EEEEEEEEEEEEETTEEEEEEEEEEE--S---HHHHHHHHHHHHHHHHHHHHHHHHHHHHHHHHTTTT--TTT-GGG--PPB--GGG-EETTPPP---S---------SHHHHHHHHHHHHHGGGTTTSS----------